Protein AF-A0A7R9V2F9-F1 (afdb_monomer)

Mean predicted aligned error: 12.67 Å

Structure (mmCIF, N/CA/C/O backbone):
data_AF-A0A7R9V2F9-F1
#
_entry.id   AF-A0A7R9V2F9-F1
#
loop_
_atom_site.group_PDB
_atom_site.id
_atom_site.type_symbol
_atom_site.label_atom_id
_atom_site.label_alt_id
_atom_site.label_comp_id
_atom_site.label_asym_id
_atom_site.label_entity_id
_atom_site.label_seq_id
_atom_site.pdbx_PDB_ins_code
_atom_site.Cartn_x
_atom_site.Cartn_y
_atom_site.Cartn_z
_atom_site.occupancy
_atom_site.B_iso_or_equiv
_atom_site.auth_seq_id
_atom_site.auth_comp_id
_atom_site.auth_asym_id
_atom_site.auth_atom_id
_atom_site.pdbx_PDB_model_num
ATOM 1 N N . ALA A 1 1 ? -67.275 0.118 12.842 1.00 52.31 1 ALA A N 1
ATOM 2 C CA . ALA A 1 1 ? -66.237 0.786 13.651 1.00 52.31 1 ALA A CA 1
ATOM 3 C C . ALA A 1 1 ? -65.393 1.663 12.732 1.00 52.31 1 ALA A C 1
ATOM 5 O O . ALA A 1 1 ? -64.731 1.138 11.845 1.00 52.31 1 ALA A O 1
ATOM 6 N N . MET A 1 2 ? -65.505 2.986 12.866 1.00 44.66 2 MET A N 1
ATOM 7 C CA . MET A 1 2 ? -64.715 3.939 12.077 1.00 44.66 2 MET A CA 1
ATOM 8 C C . MET A 1 2 ? -63.244 3.867 12.524 1.00 44.66 2 MET A C 1
ATOM 10 O O . MET A 1 2 ? -63.001 3.883 13.732 1.00 44.66 2 MET A O 1
ATOM 14 N N . PRO A 1 3 ? -62.260 3.782 11.610 1.00 53.53 3 PRO A N 1
ATOM 15 C CA . PRO A 1 3 ? -60.853 3.806 11.994 1.00 53.53 3 PRO A CA 1
ATOM 16 C C . PRO A 1 3 ? -60.528 5.138 12.672 1.00 53.53 3 PRO A C 1
ATOM 18 O O . PRO A 1 3 ? -60.833 6.197 12.119 1.00 53.53 3 PRO A O 1
ATOM 21 N N . SER A 1 4 ? -59.911 5.085 13.854 1.00 64.75 4 SER A N 1
ATOM 22 C CA . SER A 1 4 ? -59.515 6.283 14.593 1.00 64.75 4 SER A CA 1
ATOM 23 C C . SER A 1 4 ? -58.556 7.142 13.762 1.00 64.75 4 SER A C 1
ATOM 25 O O . SER A 1 4 ? -57.701 6.628 13.032 1.00 64.75 4 SER A O 1
ATOM 27 N N . GLU A 1 5 ? -58.681 8.467 13.865 1.00 63.12 5 GLU A N 1
ATOM 28 C CA . GLU A 1 5 ? -57.848 9.421 13.119 1.00 63.12 5 GLU A CA 1
ATOM 29 C C . GLU A 1 5 ? -56.340 9.204 13.323 1.00 63.12 5 GLU A C 1
ATOM 31 O O . GLU A 1 5 ? -55.545 9.455 12.411 1.00 63.12 5 GLU A O 1
ATOM 36 N N . LEU A 1 6 ? -55.938 8.664 14.480 1.00 60.69 6 LEU A N 1
ATOM 37 C CA . LEU A 1 6 ? -54.549 8.293 14.748 1.00 60.69 6 LEU A CA 1
ATOM 38 C C . LEU A 1 6 ? -54.030 7.200 13.798 1.00 60.69 6 LEU A C 1
ATOM 40 O O . LEU A 1 6 ? -52.881 7.270 13.358 1.00 60.69 6 LEU A O 1
ATOM 44 N N . GLY A 1 7 ? -54.867 6.230 13.420 1.00 63.59 7 GLY A N 1
ATOM 45 C CA . GLY A 1 7 ? -54.485 5.164 12.489 1.00 63.59 7 GLY A CA 1
ATOM 46 C C . GLY A 1 7 ? -54.238 5.672 11.065 1.00 63.59 7 GLY A C 1
ATOM 47 O O . GLY A 1 7 ? -53.352 5.173 10.369 1.00 63.59 7 GLY A O 1
ATOM 48 N N . ARG A 1 8 ? -54.967 6.713 10.637 1.00 67.19 8 ARG A N 1
ATOM 49 C CA . ARG A 1 8 ? -54.792 7.333 9.310 1.00 67.19 8 ARG A CA 1
ATOM 50 C C . ARG A 1 8 ? -53.519 8.174 9.218 1.00 67.19 8 ARG A C 1
ATOM 52 O O . ARG A 1 8 ? -52.842 8.120 8.193 1.00 67.19 8 ARG A O 1
ATOM 59 N N . LYS A 1 9 ? -53.160 8.906 10.278 1.00 67.25 9 LYS A N 1
ATOM 60 C CA . LYS A 1 9 ? -51.923 9.710 10.305 1.00 67.25 9 LYS A CA 1
ATOM 61 C C . LYS A 1 9 ? -50.664 8.841 10.305 1.00 67.25 9 LYS A C 1
ATOM 63 O O . LYS A 1 9 ? -49.723 9.154 9.582 1.00 67.25 9 LYS A O 1
ATOM 68 N N . LYS A 1 10 ? -50.664 7.722 11.040 1.00 72.06 10 LYS A N 1
ATOM 69 C CA . LYS A 1 10 ? -49.512 6.807 11.084 1.00 72.06 10 LYS A CA 1
ATOM 70 C C . LYS A 1 10 ? -49.244 6.141 9.728 1.00 72.06 10 LYS A C 1
ATOM 72 O O . LYS A 1 10 ? -48.113 6.161 9.258 1.00 72.06 10 LYS A O 1
ATOM 77 N N . ARG A 1 11 ? -50.296 5.668 9.050 1.00 68.31 11 ARG A N 1
ATOM 78 C CA . ARG A 1 11 ? -50.172 5.075 7.708 1.00 68.31 11 ARG A CA 1
ATOM 79 C C . ARG A 1 11 ? -49.694 6.062 6.643 1.00 68.31 11 ARG A C 1
ATOM 81 O O . ARG A 1 11 ? -48.931 5.667 5.775 1.00 68.31 11 ARG A O 1
ATOM 88 N N . ARG A 1 12 ? -50.106 7.336 6.699 1.00 71.31 12 ARG A N 1
ATOM 89 C CA . ARG A 1 12 ? -49.598 8.354 5.759 1.00 71.31 12 ARG A CA 1
ATOM 90 C C . ARG A 1 12 ? -48.097 8.590 5.916 1.00 71.31 12 ARG A C 1
ATOM 92 O O . ARG A 1 12 ? -47.398 8.660 4.914 1.00 71.31 12 ARG A O 1
ATOM 99 N N . LYS A 1 13 ? -47.607 8.637 7.157 1.00 72.38 13 LYS A N 1
ATOM 100 C CA . LYS A 1 13 ? -46.185 8.857 7.434 1.00 72.38 13 LYS A CA 1
ATOM 101 C C . LYS A 1 13 ? -45.307 7.679 6.984 1.00 72.38 13 LYS A C 1
ATOM 103 O O . LYS A 1 13 ? -44.246 7.898 6.415 1.00 72.38 13 LYS A O 1
ATOM 108 N N . GLU A 1 14 ? -45.775 6.445 7.176 1.00 70.00 14 GLU A N 1
ATOM 109 C CA . GLU A 1 14 ? -45.055 5.239 6.727 1.00 70.00 14 GLU A CA 1
ATOM 110 C C . GLU A 1 14 ? -44.974 5.139 5.191 1.00 70.00 14 GLU A C 1
ATOM 112 O O . GLU A 1 14 ? -43.952 4.710 4.655 1.00 70.00 14 GLU A O 1
ATOM 117 N N . VAL A 1 15 ? -46.010 5.584 4.470 1.00 71.81 15 VAL A N 1
ATOM 118 C CA . VAL A 1 15 ? -45.991 5.621 2.998 1.00 71.81 15 VAL A CA 1
ATOM 119 C C . VAL A 1 15 ? -45.010 6.684 2.488 1.00 71.81 15 VAL A C 1
ATOM 121 O O . VAL A 1 15 ? -44.174 6.361 1.644 1.00 71.81 15 VAL A O 1
ATOM 124 N N . GLU A 1 16 ? -45.023 7.896 3.057 1.00 68.75 16 GLU A N 1
ATOM 125 C CA . GLU A 1 16 ? -44.102 8.982 2.674 1.00 68.75 16 GLU A CA 1
ATOM 126 C C . GLU A 1 16 ? -42.624 8.643 2.945 1.00 68.75 16 GLU A C 1
ATOM 128 O O . GLU A 1 16 ? -41.760 8.932 2.113 1.00 68.75 16 GLU A O 1
ATOM 133 N N . GLU A 1 17 ? -42.309 7.984 4.066 1.00 66.44 17 GLU A N 1
ATOM 134 C CA . GLU A 1 17 ? -40.936 7.541 4.362 1.00 66.44 17 GLU A CA 1
ATOM 135 C C . GLU A 1 17 ? -40.470 6.422 3.411 1.00 66.44 17 GLU A C 1
ATOM 137 O O . GLU A 1 17 ? -39.304 6.403 2.997 1.00 66.44 17 GLU A O 1
ATOM 142 N N . SER A 1 18 ? -41.373 5.526 2.992 1.00 58.94 18 SER A N 1
ATOM 143 C CA . SER A 1 18 ? -41.046 4.459 2.035 1.00 58.94 18 SER A CA 1
ATOM 144 C C . SER A 1 18 ? -40.778 4.993 0.620 1.00 58.94 18 SER A C 1
ATOM 146 O O . SER A 1 18 ? -39.816 4.568 -0.028 1.00 58.94 18 SER A O 1
ATOM 148 N N . GLU A 1 19 ? -41.550 5.986 0.166 1.00 58.50 19 GLU A N 1
ATOM 149 C CA . GLU A 1 19 ? -41.376 6.607 -1.151 1.00 58.50 19 GLU A CA 1
ATOM 150 C C . GLU A 1 19 ? -40.091 7.443 -1.209 1.00 58.50 19 GLU A C 1
ATOM 152 O O . GLU A 1 19 ? -39.325 7.341 -2.171 1.00 58.50 19 GLU A O 1
ATOM 157 N N . GLN A 1 20 ? -39.768 8.191 -0.149 1.00 54.81 20 GLN A N 1
ATOM 158 C CA . GLN A 1 20 ? -38.511 8.946 -0.080 1.00 54.81 20 GLN A CA 1
ATOM 159 C C . GLN A 1 20 ? -37.275 8.035 -0.044 1.00 54.81 20 GLN A C 1
ATOM 161 O O . GLN A 1 20 ? -36.245 8.363 -0.644 1.00 54.81 20 GLN A O 1
ATOM 166 N N . SER A 1 21 ? -37.365 6.874 0.611 1.00 56.69 21 SER A N 1
ATOM 167 C CA . SER A 1 21 ? -36.295 5.868 0.624 1.00 56.69 21 SER A CA 1
ATOM 168 C C . SER A 1 21 ? -36.077 5.244 -0.762 1.00 56.69 21 SER A C 1
ATOM 170 O O . SER A 1 21 ? -34.940 5.157 -1.245 1.00 56.69 21 SER A O 1
ATOM 172 N N . ALA A 1 22 ? -37.161 4.902 -1.465 1.00 49.66 22 ALA A N 1
ATOM 173 C CA . ALA A 1 22 ? -37.099 4.343 -2.814 1.00 49.66 22 ALA A CA 1
ATOM 174 C C . ALA A 1 22 ? -36.474 5.329 -3.819 1.00 49.66 22 ALA A C 1
ATOM 176 O O . ALA A 1 22 ? -35.564 4.948 -4.566 1.00 49.66 22 ALA A O 1
ATOM 177 N N . VAL A 1 23 ? -36.864 6.608 -3.776 1.00 51.59 23 VAL A N 1
ATOM 178 C CA . VAL A 1 23 ? -36.326 7.665 -4.654 1.00 51.59 23 VAL A CA 1
ATOM 179 C C . VAL A 1 23 ? -34.830 7.904 -4.407 1.00 51.59 23 VAL A C 1
ATOM 181 O O . VAL A 1 23 ? -34.053 8.003 -5.362 1.00 51.59 23 VAL A O 1
ATOM 184 N N . ARG A 1 24 ? -34.381 7.911 -3.142 1.00 55.25 24 ARG A N 1
ATOM 185 C CA . ARG A 1 24 ? -32.950 8.036 -2.801 1.00 55.25 24 ARG A CA 1
ATOM 186 C C . ARG A 1 24 ? -32.135 6.844 -3.304 1.00 55.25 24 ARG A C 1
ATOM 188 O O . ARG A 1 24 ? -31.057 7.034 -3.867 1.00 55.25 24 ARG A O 1
ATOM 195 N N . SER A 1 25 ? -32.660 5.626 -3.174 1.00 47.25 25 SER A N 1
ATOM 196 C CA . SER A 1 25 ? -31.971 4.416 -3.644 1.00 47.25 25 SER A CA 1
ATOM 197 C C . SER A 1 25 ? -31.819 4.370 -5.176 1.00 47.25 25 SER A C 1
ATOM 199 O O . SER A 1 25 ? -30.767 3.967 -5.687 1.00 47.25 25 SER A O 1
ATOM 201 N N . GLY A 1 26 ? -32.827 4.853 -5.914 1.00 42.25 26 GLY A N 1
ATOM 202 C CA . GLY A 1 26 ? -32.802 4.962 -7.375 1.00 42.25 26 GLY A CA 1
ATOM 203 C C . GLY A 1 26 ? -31.778 5.986 -7.870 1.00 42.25 26 GLY A C 1
ATOM 204 O O . GLY A 1 26 ? -30.961 5.676 -8.742 1.00 42.25 26 GLY A O 1
ATOM 205 N N . ALA A 1 27 ? -31.742 7.167 -7.245 1.00 44.19 27 ALA A N 1
ATOM 206 C CA . ALA A 1 27 ? -30.805 8.236 -7.593 1.00 44.19 27 ALA A CA 1
ATOM 207 C C . ALA A 1 27 ? -29.332 7.841 -7.361 1.00 44.19 27 ALA A C 1
ATOM 209 O O . ALA A 1 27 ? -28.464 8.158 -8.180 1.00 44.19 27 ALA A O 1
ATOM 210 N N . VAL A 1 28 ? -29.039 7.087 -6.294 1.00 45.28 28 VAL A N 1
ATOM 211 C CA . VAL A 1 28 ? -27.682 6.583 -6.001 1.00 45.28 28 VAL A CA 1
ATOM 212 C C . VAL A 1 28 ? -27.238 5.533 -7.025 1.00 45.28 28 VAL A C 1
ATOM 214 O O . VAL A 1 28 ? -26.102 5.583 -7.507 1.00 45.28 28 VAL A O 1
ATOM 217 N N . LYS A 1 29 ? -28.123 4.609 -7.429 1.00 46.09 29 LYS A N 1
ATOM 218 C CA . LYS A 1 29 ? -27.816 3.613 -8.475 1.00 46.09 29 LYS A CA 1
ATOM 219 C C . LYS A 1 29 ? -27.558 4.261 -9.838 1.00 46.09 29 LYS A C 1
ATOM 221 O O . LYS A 1 29 ? -26.654 3.826 -10.552 1.00 46.09 29 LYS A O 1
ATOM 226 N N . GLN A 1 30 ? -28.313 5.299 -10.191 1.00 39.88 30 GLN A N 1
ATOM 227 C CA . GLN A 1 30 ? -28.176 5.983 -11.478 1.00 39.88 30 GLN A CA 1
ATOM 228 C C . GLN A 1 30 ? -26.897 6.836 -11.545 1.00 39.88 30 GLN A C 1
ATOM 230 O O . GLN A 1 30 ? -26.180 6.780 -12.545 1.00 39.88 30 GLN A O 1
ATOM 235 N N . ARG A 1 31 ? -26.529 7.521 -10.450 1.00 48.75 31 ARG A N 1
ATOM 236 C CA . ARG A 1 31 ? -25.245 8.242 -10.338 1.00 48.75 31 ARG A CA 1
ATOM 237 C C . ARG A 1 31 ? -24.033 7.308 -10.401 1.00 48.75 31 ARG A C 1
ATOM 239 O O . ARG A 1 31 ? -23.069 7.622 -11.093 1.00 48.75 31 ARG A O 1
ATOM 246 N N . ARG A 1 32 ? -24.099 6.129 -9.766 1.00 51.31 32 ARG A N 1
ATOM 247 C CA . ARG A 1 32 ? -23.029 5.110 -9.819 1.00 51.31 32 ARG A CA 1
ATOM 248 C C . ARG A 1 32 ? -22.782 4.570 -11.231 1.00 51.31 32 ARG A C 1
ATOM 250 O O . ARG A 1 32 ? -21.631 4.466 -11.643 1.00 51.31 32 ARG A O 1
ATOM 257 N N . LYS A 1 33 ? -23.843 4.280 -11.995 1.00 46.41 33 LYS A N 1
ATOM 258 C CA . LYS A 1 33 ? -23.711 3.829 -13.394 1.00 46.41 33 LYS A CA 1
ATOM 259 C C . LYS A 1 33 ? -23.121 4.911 -14.304 1.00 46.41 33 LYS A C 1
ATOM 261 O O . LYS A 1 33 ? -22.286 4.597 -15.145 1.00 46.41 33 LYS A O 1
ATOM 266 N N . SER A 1 34 ? -23.514 6.171 -14.105 1.00 44.97 34 SER A N 1
ATOM 267 C CA . SER A 1 34 ? -22.987 7.307 -14.873 1.00 44.97 34 SER A CA 1
ATOM 268 C C . SER A 1 34 ? -21.502 7.558 -14.599 1.00 44.97 34 SER A C 1
ATOM 270 O O . SER A 1 34 ? -20.739 7.736 -15.542 1.00 44.97 34 SER A O 1
ATOM 272 N N . ALA A 1 35 ? -21.076 7.529 -13.332 1.00 46.28 35 ALA A N 1
ATOM 273 C CA . ALA A 1 35 ? -19.677 7.746 -12.959 1.00 46.28 35 ALA A CA 1
ATOM 274 C C . ALA A 1 35 ? -18.756 6.627 -13.480 1.00 46.28 35 ALA A C 1
ATOM 276 O O . ALA A 1 35 ? -17.670 6.905 -13.983 1.00 46.28 35 ALA A O 1
ATOM 277 N N . HIS A 1 36 ? -19.216 5.371 -13.436 1.00 45.75 36 HIS A N 1
ATOM 278 C CA . HIS A 1 36 ? -18.472 4.236 -13.988 1.00 45.75 36 HIS A CA 1
ATOM 279 C C . HIS A 1 36 ? -18.317 4.336 -15.514 1.00 45.75 36 HIS A C 1
ATOM 281 O O . HIS A 1 36 ? -17.219 4.151 -16.032 1.00 45.75 36 HIS A O 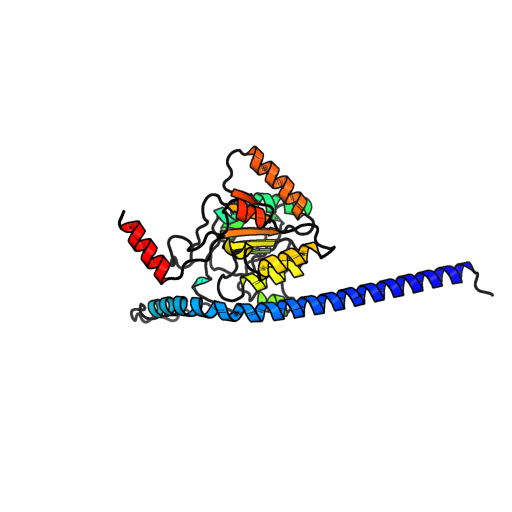1
ATOM 287 N N . ALA A 1 37 ? -19.378 4.705 -16.241 1.00 44.12 37 ALA A N 1
ATOM 288 C CA . ALA A 1 37 ? -19.305 4.903 -17.689 1.00 44.12 37 ALA A CA 1
ATOM 289 C C . ALA A 1 37 ? -18.333 6.036 -18.075 1.00 44.12 37 ALA A C 1
ATOM 291 O O . ALA A 1 37 ? -17.550 5.879 -19.010 1.00 44.12 37 ALA A O 1
ATOM 292 N N . GLN A 1 38 ? -18.323 7.139 -17.319 1.00 41.81 38 GLN A N 1
ATOM 293 C CA . GLN A 1 38 ? -17.432 8.279 -17.565 1.00 41.81 38 GLN A CA 1
ATOM 294 C C . GLN A 1 38 ? -15.958 7.954 -17.267 1.00 41.81 38 GLN A C 1
ATOM 296 O O . GLN A 1 38 ? -15.077 8.350 -18.030 1.00 41.81 38 GLN A O 1
ATOM 301 N N . ALA A 1 39 ? -15.684 7.182 -16.210 1.00 43.47 39 ALA A N 1
ATOM 302 C CA . ALA A 1 39 ? -14.335 6.719 -15.876 1.00 43.47 39 ALA A CA 1
ATOM 303 C C . ALA A 1 39 ? -13.777 5.749 -16.933 1.00 43.47 39 ALA A C 1
ATOM 305 O O . ALA A 1 39 ? -12.635 5.896 -17.369 1.00 43.47 39 ALA A O 1
ATOM 306 N N . VAL A 1 40 ? -14.603 4.815 -17.419 1.00 45.12 40 VAL A N 1
ATOM 307 C CA . VAL A 1 40 ? -14.225 3.871 -18.485 1.00 45.12 40 VAL A CA 1
ATOM 308 C C . VAL A 1 40 ? -13.908 4.605 -19.792 1.00 45.12 40 VAL A C 1
ATOM 310 O O . VAL A 1 40 ? -12.962 4.242 -20.487 1.00 45.12 40 VAL A O 1
ATOM 313 N N . GLN A 1 41 ? -14.644 5.668 -20.121 1.00 40.31 41 GLN A N 1
ATOM 314 C CA . GLN A 1 41 ? -14.437 6.429 -21.357 1.00 40.31 41 GLN A CA 1
ATOM 315 C C . GLN A 1 41 ? -13.155 7.282 -21.324 1.00 40.31 41 GLN A C 1
ATOM 317 O O . GLN A 1 41 ? -12.478 7.405 -22.344 1.00 40.31 41 GLN A O 1
ATOM 322 N N . LEU A 1 42 ? -12.767 7.802 -20.153 1.00 41.00 42 LEU A N 1
ATOM 323 C CA . LEU A 1 42 ? -11.505 8.531 -19.957 1.00 41.00 42 LEU A CA 1
ATOM 324 C C . LEU A 1 42 ? -10.277 7.601 -19.951 1.00 41.00 42 LEU A C 1
ATOM 326 O O . LEU A 1 42 ? -9.228 7.975 -20.476 1.00 41.00 42 LEU A O 1
ATOM 330 N N . ALA A 1 43 ? -10.411 6.371 -19.446 1.00 41.19 43 ALA A N 1
ATOM 331 C CA . ALA A 1 43 ? -9.337 5.370 -19.447 1.00 41.19 43 ALA A CA 1
ATOM 332 C C . ALA A 1 43 ? -8.960 4.873 -20.861 1.00 41.19 43 ALA A C 1
ATOM 334 O O . ALA A 1 43 ? -7.818 4.478 -21.110 1.00 41.19 43 ALA A O 1
ATOM 335 N N . VAL A 1 44 ? -9.888 4.929 -21.825 1.00 40.09 44 VAL A N 1
ATOM 336 C CA . VAL A 1 44 ? -9.635 4.532 -23.225 1.00 40.09 44 VAL A CA 1
ATOM 337 C C . VAL A 1 44 ? -8.682 5.501 -23.942 1.00 40.09 44 VAL A C 1
ATOM 339 O O . VAL A 1 44 ? -7.916 5.064 -24.799 1.00 40.09 44 VAL A O 1
ATOM 342 N N . VAL A 1 45 ? -8.655 6.782 -23.557 1.00 39.66 45 VAL A N 1
ATOM 343 C CA . VAL A 1 45 ? -7.835 7.823 -24.209 1.00 39.66 45 VAL A CA 1
ATOM 344 C C . VAL A 1 45 ? -6.350 7.732 -23.816 1.00 39.66 45 VAL A C 1
ATOM 346 O O . VAL A 1 45 ? -5.475 8.036 -24.623 1.00 39.66 45 VAL A O 1
ATOM 349 N N . ASP A 1 46 ? -6.023 7.231 -22.620 1.00 40.00 46 ASP A N 1
ATOM 350 C CA . ASP A 1 46 ? -4.627 7.123 -22.144 1.00 40.00 46 ASP A CA 1
ATOM 351 C C . ASP A 1 46 ? -3.892 5.878 -22.707 1.00 40.00 46 ASP A C 1
ATOM 353 O O . ASP A 1 46 ? -2.665 5.739 -22.629 1.00 40.00 46 ASP A O 1
ATOM 357 N N . ARG A 1 47 ? -4.631 4.960 -23.353 1.00 42.00 47 ARG A N 1
ATOM 358 C CA . ARG A 1 47 ? -4.106 3.697 -23.909 1.00 42.00 47 ARG A CA 1
ATOM 359 C C . ARG A 1 47 ? -3.126 3.902 -25.074 1.00 42.00 47 ARG A C 1
ATOM 361 O O . ARG A 1 47 ? -2.301 3.021 -25.331 1.00 42.00 47 ARG A O 1
ATOM 368 N N . GLU A 1 48 ? -3.146 5.062 -25.731 1.00 38.22 48 GLU A N 1
ATOM 369 C CA . GLU A 1 48 ? -2.242 5.392 -26.844 1.00 38.22 48 GLU A CA 1
ATOM 370 C C . GLU A 1 48 ? -0.800 5.706 -26.391 1.00 38.22 48 GLU A C 1
ATOM 372 O O . GLU A 1 48 ? 0.150 5.471 -27.142 1.00 38.22 48 GLU A O 1
ATOM 377 N N . GLN A 1 49 ? -0.576 6.121 -25.135 1.00 38.84 49 GLN A N 1
ATOM 378 C CA . GLN A 1 49 ? 0.775 6.413 -24.620 1.00 38.84 49 GLN A CA 1
ATOM 379 C C . GLN A 1 49 ? 1.555 5.165 -24.152 1.00 38.84 49 GLN A C 1
ATOM 381 O O . GLN A 1 49 ? 2.785 5.196 -24.025 1.00 38.84 49 GLN A O 1
ATOM 386 N N . VAL A 1 50 ? 0.876 4.029 -23.962 1.00 42.12 50 VAL A N 1
ATOM 387 C CA . VAL A 1 50 ? 1.459 2.758 -23.476 1.00 42.12 50 VAL A CA 1
ATOM 388 C C . VAL A 1 50 ? 2.297 2.037 -24.553 1.00 42.12 50 VAL A C 1
ATOM 390 O O . VAL A 1 50 ? 3.151 1.201 -24.239 1.00 42.12 50 VAL A O 1
ATOM 393 N N . GLY A 1 51 ? 2.145 2.400 -25.833 1.00 33.72 51 GLY A N 1
ATOM 394 C CA . GLY A 1 51 ? 2.838 1.763 -26.965 1.00 33.72 51 GLY A CA 1
ATOM 395 C C . GLY A 1 51 ? 4.374 1.848 -26.935 1.00 33.72 51 GLY A C 1
ATOM 396 O O . GLY A 1 51 ? 5.054 1.007 -27.525 1.00 33.72 51 GLY A O 1
ATOM 397 N N . SER A 1 52 ? 4.943 2.815 -26.208 1.00 36.44 52 SER A N 1
ATOM 398 C CA . SER A 1 52 ? 6.399 3.015 -26.106 1.00 36.44 52 SER A CA 1
ATOM 399 C C . SER A 1 52 ? 7.077 2.075 -25.091 1.00 36.44 52 SER A C 1
ATOM 401 O O . SER A 1 52 ? 8.247 1.725 -25.252 1.00 36.44 52 SER A O 1
ATOM 403 N N . VAL A 1 53 ? 6.341 1.590 -24.081 1.00 39.91 53 VAL A N 1
ATOM 404 C CA . VAL A 1 53 ? 6.863 0.662 -23.055 1.00 39.91 53 VAL A CA 1
ATOM 405 C C . VAL A 1 53 ? 6.986 -0.766 -23.601 1.00 39.91 53 VAL A C 1
ATOM 407 O O . VAL A 1 53 ? 7.990 -1.428 -23.337 1.00 39.91 53 VAL A O 1
ATOM 410 N N . LYS A 1 54 ? 6.043 -1.199 -24.456 1.00 39.06 54 LYS A N 1
ATOM 411 C CA . LYS A 1 54 ? 6.048 -2.532 -25.097 1.00 39.06 54 LYS A CA 1
ATOM 412 C C . LYS A 1 54 ? 7.341 -2.834 -25.869 1.00 39.06 54 LYS A C 1
ATOM 414 O O . LYS A 1 54 ? 7.878 -3.931 -25.777 1.00 39.06 54 LYS A O 1
ATOM 419 N N . ARG A 1 55 ? 7.913 -1.843 -26.568 1.00 37.25 55 ARG A N 1
ATOM 420 C CA . ARG A 1 55 ? 9.150 -2.045 -27.351 1.00 37.25 55 ARG A CA 1
ATOM 421 C C . ARG A 1 55 ? 10.390 -2.295 -26.482 1.00 37.25 55 ARG A C 1
ATOM 423 O O . ARG A 1 55 ? 11.347 -2.897 -26.959 1.00 37.25 55 ARG A O 1
ATOM 430 N N . SER A 1 56 ? 10.389 -1.842 -25.225 1.00 41.38 56 SER A N 1
ATOM 431 C CA . SER A 1 56 ? 11.511 -2.042 -24.297 1.00 41.38 56 SER A CA 1
ATOM 432 C C . SER A 1 56 ? 11.435 -3.384 -23.567 1.00 41.38 56 SER A C 1
ATOM 434 O O . SER A 1 56 ? 12.479 -3.968 -23.283 1.00 41.38 56 SER A O 1
ATOM 436 N N . THR A 1 57 ? 10.232 -3.886 -23.277 1.00 42.25 57 THR A N 1
ATOM 437 C CA . THR A 1 57 ? 10.032 -5.206 -22.658 1.00 42.25 57 THR A CA 1
ATOM 438 C C . THR A 1 57 ? 10.252 -6.337 -23.665 1.00 42.25 57 THR A C 1
ATOM 440 O O . THR A 1 57 ? 10.851 -7.353 -23.317 1.00 42.25 57 THR A O 1
ATOM 443 N N . ASP A 1 58 ? 9.910 -6.128 -24.941 1.00 41.44 58 ASP A N 1
ATOM 444 C CA . ASP A 1 58 ? 10.184 -7.088 -26.020 1.00 41.44 58 ASP A CA 1
ATOM 445 C C . ASP A 1 58 ? 11.685 -7.343 -26.238 1.00 41.44 58 ASP A C 1
ATOM 447 O O . ASP A 1 58 ? 12.085 -8.470 -26.533 1.00 41.44 58 ASP A O 1
ATOM 451 N N . ALA A 1 59 ? 12.537 -6.328 -26.062 1.00 42.88 59 ALA A N 1
ATOM 452 C CA . ALA A 1 59 ? 13.989 -6.476 -26.185 1.00 4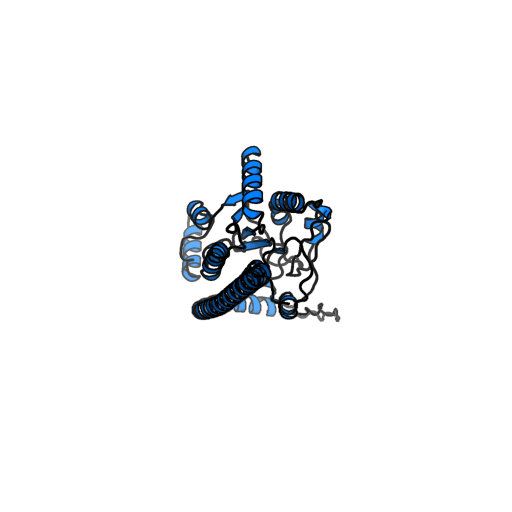2.88 59 ALA A CA 1
ATOM 453 C C . ALA A 1 59 ? 14.591 -7.314 -25.039 1.00 42.88 59 ALA A C 1
ATOM 455 O O . ALA A 1 59 ? 15.456 -8.155 -25.280 1.00 42.88 59 ALA A O 1
ATOM 456 N N . ILE A 1 60 ? 14.085 -7.144 -23.813 1.00 46.62 60 ILE A N 1
ATOM 457 C CA . ILE A 1 60 ? 14.490 -7.928 -22.634 1.00 46.62 60 ILE A CA 1
ATOM 458 C C . ILE A 1 60 ? 13.996 -9.378 -22.768 1.00 46.62 60 ILE A C 1
ATOM 460 O O . ILE A 1 60 ? 14.765 -10.321 -22.579 1.00 46.62 60 ILE A O 1
ATOM 464 N N . ARG A 1 61 ? 12.749 -9.573 -23.217 1.00 50.59 61 ARG A N 1
ATOM 465 C CA . ARG A 1 61 ? 12.159 -10.897 -23.474 1.00 50.59 61 ARG A CA 1
ATOM 466 C C . ARG A 1 61 ? 12.913 -11.674 -24.561 1.00 50.59 61 ARG A C 1
ATOM 468 O O . ARG A 1 61 ? 13.113 -12.881 -24.429 1.00 50.59 61 ARG A O 1
ATOM 475 N N . ARG A 1 62 ? 13.374 -10.994 -25.619 1.00 46.38 62 ARG A N 1
ATOM 476 C CA . ARG A 1 62 ? 14.209 -11.594 -26.679 1.00 46.38 62 ARG A CA 1
ATOM 477 C C . ARG A 1 62 ? 15.610 -11.953 -26.185 1.00 46.38 62 ARG A C 1
ATOM 479 O O . ARG A 1 62 ? 16.103 -13.016 -26.550 1.00 46.38 62 ARG A O 1
ATOM 486 N N . HIS A 1 63 ? 16.213 -11.136 -25.319 1.00 47.97 63 HIS A N 1
ATOM 487 C CA . HIS A 1 63 ? 17.515 -11.457 -24.727 1.00 47.97 63 HIS A CA 1
ATOM 488 C C . HIS A 1 63 ? 17.458 -12.677 -23.794 1.00 47.97 63 HIS A C 1
ATOM 490 O O . HIS A 1 63 ? 18.338 -13.531 -23.878 1.00 47.97 63 HIS A O 1
ATOM 496 N N . HIS A 1 64 ? 16.397 -12.830 -22.992 1.00 51.53 64 HIS A N 1
ATOM 497 C CA . HIS A 1 64 ? 16.206 -14.018 -22.147 1.00 51.53 64 HIS A CA 1
ATOM 498 C C . HIS A 1 64 ? 15.930 -15.297 -22.951 1.00 51.53 64 HIS A C 1
ATOM 500 O O . HIS A 1 64 ? 16.400 -16.371 -22.578 1.00 51.53 64 HIS A O 1
ATOM 506 N N . LYS A 1 65 ? 15.227 -15.203 -24.088 1.00 48.47 65 LYS A N 1
ATOM 507 C CA . LYS A 1 65 ? 15.005 -16.362 -24.972 1.00 48.47 65 LYS A CA 1
ATOM 508 C C . LYS A 1 65 ? 16.294 -16.822 -25.671 1.00 48.47 65 LYS A C 1
ATOM 510 O O . LYS A 1 65 ? 16.425 -18.004 -25.966 1.00 48.47 65 LYS A O 1
ATOM 515 N N . ALA A 1 66 ? 17.244 -15.912 -25.901 1.00 43.44 66 ALA A N 1
ATOM 516 C CA . ALA A 1 66 ? 18.516 -16.190 -26.572 1.00 43.44 66 ALA A CA 1
ATOM 517 C C . ALA A 1 66 ? 19.624 -16.742 -25.647 1.00 43.44 66 ALA A C 1
ATOM 519 O O . ALA A 1 66 ? 20.620 -17.253 -26.145 1.00 43.44 66 ALA A O 1
ATOM 520 N N . GLN A 1 67 ? 19.465 -16.672 -24.319 1.00 42.75 67 GLN A N 1
ATOM 521 C CA . GLN A 1 67 ? 20.471 -17.123 -23.340 1.00 42.75 67 GLN A CA 1
ATOM 522 C C . GLN A 1 67 ? 20.175 -18.494 -22.704 1.00 42.75 67 GLN A C 1
ATOM 524 O O . GLN A 1 67 ? 20.741 -18.822 -21.665 1.00 42.75 67 GLN A O 1
ATOM 529 N N . ARG A 1 68 ? 19.316 -19.329 -23.303 1.00 42.53 68 ARG A N 1
ATOM 530 C CA . ARG A 1 68 ? 19.177 -20.736 -22.889 1.00 42.53 68 ARG A CA 1
ATOM 531 C C . ARG A 1 68 ? 20.206 -21.602 -23.636 1.00 42.53 68 ARG A C 1
ATOM 533 O O . ARG A 1 68 ? 19.931 -21.964 -24.779 1.00 42.53 68 ARG A O 1
ATOM 540 N N . PRO A 1 69 ? 21.359 -21.980 -23.043 1.00 40.38 69 PRO A N 1
ATOM 541 C CA . PRO A 1 69 ? 22.148 -23.075 -23.588 1.00 40.38 69 PRO A CA 1
ATOM 542 C C . PRO A 1 69 ? 21.313 -24.354 -23.473 1.00 40.38 69 PRO A C 1
ATOM 544 O O . PRO A 1 69 ? 20.709 -24.620 -22.430 1.00 40.38 69 PRO A O 1
ATOM 547 N N . GLY A 1 70 ? 21.240 -25.113 -24.565 1.00 45.84 70 GLY A N 1
ATOM 548 C CA . GLY A 1 70 ? 20.502 -26.368 -24.653 1.00 45.84 70 GLY A CA 1
ATOM 549 C C . GLY A 1 70 ? 21.004 -27.380 -23.630 1.00 45.84 70 GLY A C 1
ATOM 550 O O . GLY A 1 70 ? 21.936 -28.131 -23.889 1.00 45.84 70 GLY A O 1
ATOM 551 N N . LYS A 1 71 ? 20.374 -27.405 -22.458 1.00 42.53 71 LYS A N 1
ATOM 552 C CA . LYS A 1 71 ? 20.476 -28.500 -21.501 1.00 42.53 71 LYS A CA 1
ATOM 553 C C . LYS A 1 71 ? 19.096 -29.131 -21.441 1.00 42.53 71 LYS A C 1
ATOM 555 O O . LYS A 1 71 ? 18.153 -28.496 -20.971 1.00 42.53 71 LYS A O 1
ATOM 560 N N . ALA A 1 72 ? 18.980 -30.342 -21.983 1.00 47.81 72 ALA A N 1
ATOM 561 C CA . ALA A 1 72 ? 17.791 -31.171 -21.862 1.00 47.81 72 ALA A CA 1
ATOM 562 C C . ALA A 1 72 ? 17.449 -31.295 -20.371 1.00 47.81 72 ALA A C 1
ATOM 564 O O . ALA A 1 72 ? 18.162 -31.950 -19.613 1.00 47.81 72 ALA A O 1
ATOM 565 N N . ARG A 1 73 ? 16.417 -30.571 -19.928 1.00 48.22 73 ARG A N 1
ATOM 566 C CA . ARG A 1 73 ? 15.890 -30.688 -18.572 1.00 48.22 73 ARG A CA 1
ATOM 567 C C . ARG A 1 73 ? 14.846 -31.791 -18.583 1.00 48.22 73 ARG A C 1
ATOM 569 O O . ARG A 1 73 ? 13.862 -31.711 -19.313 1.00 48.22 73 ARG A O 1
ATOM 576 N N . SER A 1 74 ? 15.112 -32.809 -17.772 1.00 44.53 74 SER A N 1
ATOM 577 C CA . SER A 1 74 ? 14.125 -33.749 -17.260 1.00 44.53 74 SER A CA 1
ATOM 578 C C . SER A 1 74 ? 12.882 -32.998 -16.774 1.00 44.53 74 SER A C 1
ATOM 580 O O . SER A 1 74 ? 12.986 -31.909 -16.206 1.00 44.53 74 SER A O 1
ATOM 582 N N . GLY A 1 75 ? 11.709 -33.566 -17.057 1.00 42.66 75 GLY A N 1
ATOM 583 C CA . GLY A 1 75 ? 10.397 -32.957 -16.853 1.00 42.66 75 GLY A CA 1
ATOM 584 C C . GLY A 1 75 ? 10.037 -32.707 -15.391 1.00 42.66 75 GLY A C 1
ATOM 585 O O . GLY A 1 75 ? 9.248 -33.444 -14.814 1.00 42.66 75 GLY A O 1
ATOM 586 N N . SER A 1 76 ? 10.564 -31.637 -14.802 1.00 48.19 76 SER A N 1
ATOM 587 C CA . SER A 1 76 ? 9.882 -30.964 -13.702 1.00 48.19 76 SER A CA 1
ATOM 588 C C . SER A 1 76 ? 8.827 -30.053 -14.323 1.00 48.19 76 SER A C 1
ATOM 590 O O . SER A 1 76 ? 9.185 -29.036 -14.922 1.00 48.19 76 SER A O 1
ATOM 592 N N . GLU A 1 77 ? 7.555 -30.441 -14.240 1.00 46.78 77 GLU A N 1
ATOM 593 C CA . GLU A 1 77 ? 6.423 -29.601 -14.635 1.00 46.78 77 GLU A CA 1
ATOM 594 C C . GLU A 1 77 ? 6.590 -28.212 -14.001 1.00 46.78 77 GLU A C 1
ATOM 596 O O . GLU A 1 77 ? 6.614 -28.071 -12.775 1.00 46.78 77 GLU A O 1
ATOM 601 N N . GLU A 1 78 ? 6.781 -27.176 -14.825 1.00 54.62 78 GLU A N 1
ATOM 602 C CA . GLU A 1 78 ? 6.714 -25.803 -14.329 1.00 54.62 78 GLU A CA 1
ATOM 603 C C . GLU A 1 78 ? 5.333 -25.635 -13.676 1.00 54.62 78 GLU A C 1
ATOM 605 O O . GLU A 1 78 ? 4.332 -25.973 -14.314 1.00 54.62 78 GLU A O 1
ATOM 610 N N . PRO A 1 79 ? 5.235 -25.165 -12.416 1.00 56.81 79 PRO A N 1
ATOM 611 C CA . PRO A 1 79 ? 3.958 -25.127 -11.721 1.00 56.81 79 PRO A CA 1
ATOM 612 C C . PRO A 1 79 ? 2.968 -24.272 -12.506 1.00 56.81 79 PRO A C 1
ATOM 614 O O . PRO A 1 79 ? 3.085 -23.044 -12.500 1.00 56.81 79 PRO A O 1
ATOM 617 N N . CYS A 1 80 ? 1.983 -24.909 -13.143 1.00 78.12 80 CYS A N 1
ATOM 618 C CA . CYS A 1 80 ? 0.967 -24.234 -13.941 1.00 78.12 80 CYS A CA 1
ATOM 619 C C . CYS A 1 80 ? 0.356 -23.094 -13.112 1.00 78.12 80 CYS A C 1
ATOM 621 O O . CYS A 1 80 ? -0.124 -23.298 -11.989 1.00 78.12 80 CYS A O 1
ATOM 623 N N . TRP A 1 81 ? 0.506 -21.857 -13.584 1.00 82.75 81 TRP A N 1
ATOM 624 C CA . TRP A 1 81 ? -0.146 -20.702 -12.979 1.00 82.75 81 TRP A CA 1
ATOM 625 C C . TRP A 1 81 ? -1.614 -20.718 -13.410 1.00 82.75 81 TRP A C 1
ATOM 627 O O . TRP A 1 81 ? -1.867 -20.886 -14.602 1.00 82.75 81 TRP A O 1
ATOM 637 N N . PRO A 1 82 ? -2.585 -20.528 -12.497 1.00 88.44 82 PRO A N 1
ATOM 638 C CA . PRO A 1 82 ? -3.996 -20.520 -12.882 1.00 88.44 82 PRO A CA 1
ATOM 639 C C . PRO A 1 82 ? -4.401 -19.259 -13.668 1.00 88.44 82 PRO A C 1
ATOM 641 O O . PRO A 1 82 ? -5.566 -19.093 -14.007 1.00 88.44 82 PRO A O 1
ATOM 644 N N . TYR A 1 83 ? -3.445 -18.372 -13.952 1.00 88.44 83 TYR A N 1
ATOM 645 C CA . TYR A 1 83 ? -3.611 -17.089 -14.621 1.00 88.44 83 TYR A CA 1
ATOM 646 C C . TYR A 1 83 ? -2.344 -16.726 -15.414 1.00 88.44 83 TYR A C 1
ATOM 648 O O . TYR A 1 83 ? -1.264 -17.256 -15.128 1.00 88.44 83 TYR A O 1
ATOM 656 N N . PRO A 1 84 ? -2.439 -15.813 -16.399 1.00 86.81 84 PRO A N 1
ATOM 657 C CA . PRO A 1 84 ? -1.274 -15.296 -17.108 1.00 86.81 84 PRO A CA 1
ATOM 658 C C . PRO A 1 84 ? -0.303 -14.587 -16.157 1.00 86.81 84 PRO A C 1
ATOM 660 O O . PRO A 1 84 ? -0.722 -13.771 -15.338 1.00 86.81 84 PRO A O 1
ATOM 663 N N . THR A 1 85 ? 0.993 -14.860 -16.300 1.00 87.06 85 THR A N 1
ATOM 664 C CA . THR A 1 85 ? 2.053 -14.220 -15.511 1.00 87.06 85 THR A CA 1
ATOM 665 C C . THR A 1 85 ? 3.058 -13.499 -16.406 1.00 87.06 85 THR A C 1
ATOM 667 O O . THR A 1 85 ? 3.388 -13.962 -17.501 1.00 87.06 85 THR A O 1
ATOM 670 N N . ASP A 1 86 ? 3.552 -12.352 -15.935 1.00 86.25 86 ASP A N 1
ATOM 671 C CA . ASP A 1 86 ? 4.746 -11.700 -16.471 1.00 86.25 86 ASP A CA 1
ATOM 672 C C . ASP A 1 86 ? 5.896 -11.923 -15.487 1.00 86.25 86 ASP A C 1
ATOM 674 O O . ASP A 1 86 ? 5.762 -11.725 -14.279 1.00 86.25 86 ASP A O 1
ATOM 678 N N . TYR A 1 87 ? 7.042 -12.340 -16.014 1.00 85.69 87 TYR A N 1
ATOM 679 C CA . TYR A 1 87 ? 8.254 -12.553 -15.233 1.00 85.69 87 TYR A CA 1
ATOM 680 C C . TYR A 1 87 ? 8.672 -11.293 -14.456 1.00 85.69 87 TYR A C 1
ATOM 682 O O . TYR A 1 87 ? 9.127 -11.379 -13.321 1.00 85.69 87 TYR A O 1
ATOM 690 N N . LEU A 1 88 ? 8.473 -10.105 -15.037 1.00 85.62 88 LEU A N 1
ATOM 691 C CA . LEU A 1 88 ? 8.837 -8.835 -14.404 1.00 85.62 88 LEU A CA 1
ATOM 692 C C . LEU A 1 88 ? 7.896 -8.412 -13.267 1.00 85.62 88 LEU A C 1
ATOM 694 O O . LEU A 1 88 ? 8.168 -7.401 -12.622 1.00 85.62 88 LEU A O 1
ATOM 698 N N . ASP A 1 89 ? 6.830 -9.168 -13.009 1.00 87.38 89 ASP A N 1
ATOM 699 C CA . ASP A 1 89 ? 5.914 -8.930 -11.892 1.00 87.38 89 ASP A CA 1
ATOM 700 C C . ASP A 1 89 ? 6.180 -9.852 -10.694 1.00 87.38 89 ASP A C 1
ATOM 702 O O . ASP A 1 89 ? 5.569 -9.683 -9.640 1.00 87.38 89 ASP A O 1
ATOM 706 N N . HIS A 1 90 ? 7.094 -10.820 -10.814 1.00 87.94 90 HIS A N 1
ATOM 707 C CA . HIS A 1 90 ? 7.332 -11.820 -9.774 1.00 87.94 90 HIS A CA 1
ATOM 708 C C . HIS A 1 90 ? 8.376 -11.361 -8.746 1.00 87.94 90 HIS A C 1
ATOM 710 O O . HIS A 1 90 ? 9.437 -11.957 -8.588 1.00 87.94 90 HIS A O 1
ATOM 716 N N . PHE A 1 91 ? 8.083 -10.260 -8.056 1.00 90.81 91 PHE A N 1
ATOM 717 C CA . PHE A 1 91 ? 8.987 -9.636 -7.092 1.00 90.81 91 PHE A CA 1
ATOM 718 C C . PHE A 1 91 ? 8.388 -9.616 -5.687 1.00 90.81 91 PHE A C 1
ATOM 720 O O . PHE A 1 91 ? 7.284 -9.118 -5.460 1.00 90.81 91 PHE A O 1
ATOM 727 N N . GLU A 1 92 ? 9.132 -10.154 -4.727 1.00 91.75 92 GLU A N 1
ATOM 728 C CA . GLU A 1 92 ? 8.733 -10.195 -3.328 1.00 91.75 92 GLU A CA 1
ATOM 729 C C . GLU A 1 92 ? 8.910 -8.832 -2.648 1.00 91.75 92 GLU A C 1
ATOM 731 O O . GLU A 1 92 ? 9.887 -8.116 -2.880 1.00 91.75 92 GLU A O 1
ATOM 736 N N . THR A 1 93 ? 7.954 -8.485 -1.783 1.00 94.12 93 THR A N 1
ATOM 737 C CA . THR A 1 93 ? 8.032 -7.288 -0.935 1.00 94.12 93 THR A CA 1
ATOM 738 C C . THR A 1 93 ? 9.060 -7.488 0.169 1.00 94.12 93 THR A C 1
ATOM 740 O O . THR A 1 93 ? 9.022 -8.497 0.877 1.00 94.12 93 THR A O 1
ATOM 743 N N . SER A 1 94 ? 9.958 -6.518 0.339 1.00 93.62 94 SER A N 1
ATOM 744 C CA . SER A 1 94 ? 11.011 -6.609 1.347 1.00 93.62 94 SER A CA 1
ATOM 745 C C . SER A 1 94 ? 10.460 -6.592 2.774 1.00 93.62 94 SER A C 1
ATOM 747 O O . SER A 1 94 ? 9.371 -6.076 3.051 1.00 93.62 94 SER A O 1
ATOM 749 N N . LYS A 1 95 ? 11.253 -7.127 3.703 1.00 95.00 95 LYS A N 1
ATOM 750 C CA . LYS A 1 95 ? 10.945 -7.104 5.134 1.00 95.00 95 LYS A CA 1
ATOM 751 C C . LYS A 1 95 ? 10.769 -5.679 5.656 1.00 95.00 95 LYS A C 1
ATOM 753 O O . LYS A 1 95 ? 9.877 -5.436 6.462 1.00 95.00 95 LYS A O 1
ATOM 758 N N . GLU A 1 96 ? 11.602 -4.748 5.204 1.00 95.69 96 GLU A N 1
ATOM 759 C CA . GLU A 1 96 ? 11.586 -3.340 5.615 1.00 95.69 96 GLU A CA 1
ATOM 760 C C . GLU A 1 96 ? 10.268 -2.680 5.212 1.00 95.69 96 GLU A C 1
ATOM 762 O O . GLU A 1 96 ? 9.638 -2.017 6.032 1.00 95.69 96 GLU A O 1
ATOM 767 N N . ALA A 1 97 ? 9.800 -2.934 3.985 1.00 96.31 97 ALA A N 1
ATOM 768 C CA . ALA A 1 97 ? 8.523 -2.414 3.513 1.00 96.31 97 ALA A CA 1
ATOM 769 C C . ALA A 1 97 ? 7.342 -2.936 4.347 1.00 96.31 97 ALA A C 1
ATOM 771 O O . ALA A 1 97 ? 6.429 -2.169 4.649 1.00 96.31 97 ALA A O 1
ATOM 772 N N . ILE A 1 98 ? 7.363 -4.213 4.748 1.00 96.81 98 ILE A N 1
ATOM 773 C CA . ILE A 1 98 ? 6.343 -4.790 5.640 1.00 96.81 98 ILE A CA 1
ATOM 774 C C . ILE A 1 98 ? 6.442 -4.209 7.058 1.00 96.81 98 ILE A C 1
ATOM 776 O O . ILE A 1 98 ? 5.421 -3.848 7.644 1.00 96.81 98 ILE A O 1
ATOM 780 N N . ALA A 1 99 ? 7.652 -4.073 7.603 1.00 96.31 99 ALA A N 1
ATOM 781 C CA . ALA A 1 99 ? 7.883 -3.518 8.937 1.00 96.31 99 ALA A CA 1
ATOM 782 C C . ALA A 1 99 ? 7.406 -2.066 9.056 1.00 96.31 99 ALA A C 1
ATOM 784 O O . ALA A 1 99 ? 6.799 -1.694 10.061 1.00 96.31 99 ALA A O 1
ATOM 785 N N . ASP A 1 100 ? 7.594 -1.264 8.010 1.00 96.94 100 ASP A N 1
ATOM 786 C CA . ASP A 1 100 ? 7.125 0.119 7.977 1.00 96.94 100 ASP A CA 1
ATOM 787 C C . ASP A 1 100 ? 5.589 0.225 8.095 1.00 96.94 100 ASP A C 1
ATOM 789 O O . ASP A 1 100 ? 5.092 1.222 8.609 1.00 96.94 100 ASP A O 1
ATOM 793 N N . LEU A 1 101 ? 4.809 -0.797 7.714 1.00 97.06 101 LEU A N 1
ATOM 794 C CA . LEU A 1 101 ? 3.349 -0.809 7.907 1.00 97.06 101 LEU A CA 1
ATOM 795 C C . LEU A 1 101 ? 2.897 -1.206 9.319 1.00 97.06 101 LEU A C 1
ATOM 797 O O . LEU A 1 101 ? 1.725 -1.007 9.661 1.00 97.06 101 LEU A O 1
ATOM 801 N N . GLU A 1 102 ? 3.783 -1.758 10.151 1.00 96.19 102 GLU A N 1
ATOM 802 C CA . GLU A 1 102 ? 3.431 -2.301 11.466 1.00 96.19 102 GLU A CA 1
ATOM 803 C C . GLU A 1 102 ? 2.625 -1.323 12.347 1.00 96.19 102 GLU A C 1
ATOM 805 O O . GLU A 1 102 ? 1.614 -1.753 12.919 1.00 96.19 102 GLU A O 1
ATOM 810 N N . PRO A 1 103 ? 2.971 -0.020 12.452 1.00 96.50 103 PRO A N 1
ATOM 811 C CA . PRO A 1 103 ? 2.206 0.910 13.282 1.00 96.50 103 PRO A CA 1
ATOM 812 C C . PRO A 1 103 ? 0.755 1.064 12.810 1.00 96.50 103 PRO A C 1
ATOM 814 O O . PRO A 1 103 ? -0.171 1.103 13.624 1.00 96.50 103 PRO A O 1
ATOM 817 N N . ALA A 1 104 ? 0.548 1.109 11.494 1.00 96.62 104 ALA A N 1
ATOM 818 C CA . ALA A 1 104 ? -0.770 1.216 10.881 1.00 96.62 104 ALA A CA 1
ATOM 819 C C . ALA A 1 104 ? -1.634 -0.010 11.208 1.00 96.62 104 ALA A C 1
ATOM 821 O O . ALA A 1 104 ? -2.786 0.128 11.623 1.00 96.62 104 ALA A O 1
ATOM 822 N N . LEU A 1 105 ? -1.049 -1.203 11.075 1.00 97.69 105 LEU A N 1
ATOM 823 C CA . LEU A 1 105 ? -1.705 -2.485 11.336 1.00 97.69 105 LEU A CA 1
ATOM 824 C C . LEU A 1 105 ? -2.053 -2.656 12.812 1.00 97.69 105 LEU A C 1
ATOM 826 O O . LEU A 1 105 ? -3.168 -3.053 13.144 1.00 97.69 105 LEU A O 1
ATOM 830 N N . TYR A 1 106 ? -1.125 -2.307 13.707 1.00 97.25 106 TYR A N 1
ATOM 831 C CA . TYR A 1 106 ? -1.366 -2.314 15.148 1.00 97.25 106 TYR A CA 1
ATOM 832 C C . TYR A 1 106 ? -2.552 -1.417 15.515 1.00 97.25 106 TYR A C 1
ATOM 834 O O . TYR A 1 106 ? -3.444 -1.816 16.274 1.00 97.25 106 TYR A O 1
ATOM 842 N N . ARG A 1 107 ? -2.589 -0.204 14.952 1.00 97.19 107 ARG A N 1
ATOM 843 C CA . ARG A 1 107 ? -3.652 0.750 15.256 1.00 97.19 107 ARG A CA 1
ATOM 844 C C . ARG A 1 107 ? -4.997 0.325 14.674 1.00 97.19 107 ARG A C 1
ATOM 846 O O . ARG A 1 107 ? -6.005 0.472 15.361 1.00 97.19 107 ARG A O 1
ATOM 853 N N . LEU A 1 108 ? -5.011 -0.226 13.461 1.00 97.19 108 LEU A N 1
ATOM 854 C CA . LEU A 1 108 ? -6.213 -0.802 12.861 1.00 97.19 108 LEU A CA 1
ATOM 855 C C . LEU A 1 108 ? -6.755 -1.958 13.711 1.00 97.19 108 LEU A C 1
ATOM 857 O O . LEU A 1 108 ? -7.926 -1.935 14.078 1.00 97.19 108 LEU A O 1
ATOM 861 N N . ALA A 1 109 ? -5.906 -2.915 14.097 1.00 97.50 109 ALA A N 1
ATOM 862 C CA . ALA A 1 109 ? -6.301 -4.042 14.944 1.00 97.50 109 ALA A CA 1
ATOM 863 C C . ALA A 1 109 ? -6.919 -3.570 16.273 1.00 97.50 109 ALA A C 1
ATOM 865 O O . ALA A 1 109 ? -7.977 -4.052 16.672 1.00 97.50 109 ALA A O 1
ATOM 866 N N . THR A 1 110 ? -6.323 -2.545 16.894 1.00 97.00 110 THR A N 1
ATOM 867 C CA . THR A 1 110 ? -6.853 -1.920 18.117 1.00 97.00 110 THR A CA 1
ATOM 868 C C . THR A 1 110 ? -8.265 -1.362 17.914 1.00 97.00 110 THR A C 1
ATOM 870 O O . THR A 1 110 ? -9.127 -1.566 18.764 1.00 97.00 110 THR A O 1
ATOM 873 N N . HIS A 1 111 ? -8.534 -0.677 16.797 1.00 95.50 111 HIS A N 1
ATOM 874 C CA . HIS A 1 111 ? -9.875 -0.152 16.504 1.00 95.50 111 HIS A CA 1
ATOM 875 C C . HIS A 1 111 ? -10.893 -1.253 16.189 1.00 95.50 111 HIS A C 1
ATOM 877 O O . HIS A 1 111 ? -12.066 -1.103 16.515 1.00 95.50 111 HIS A O 1
ATOM 883 N N . LEU A 1 112 ? -10.446 -2.367 15.607 1.00 96.19 112 LEU A N 1
ATOM 884 C CA . LEU A 1 112 ? -11.281 -3.547 15.374 1.00 96.19 112 LEU A CA 1
ATOM 885 C C . LEU A 1 112 ? -11.509 -4.382 16.645 1.00 96.19 112 LEU A C 1
ATOM 887 O O . LEU A 1 112 ? -12.229 -5.376 16.586 1.00 96.19 112 LEU A O 1
ATOM 891 N N . GLY A 1 113 ? -10.898 -4.015 17.778 1.00 97.44 113 GLY A N 1
ATOM 892 C CA . GLY A 1 113 ? -10.983 -4.782 19.023 1.00 97.44 113 GLY A CA 1
ATOM 8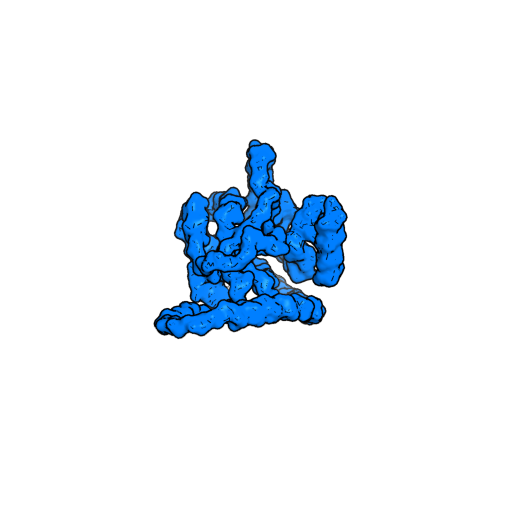93 C C . GLY A 1 113 ? -10.297 -6.147 18.938 1.00 97.44 113 GLY A C 1
ATOM 894 O O . GLY A 1 113 ? -10.671 -7.063 19.665 1.00 97.44 113 GLY A O 1
ATOM 895 N N . LYS A 1 114 ? -9.314 -6.297 18.043 1.00 97.44 114 LYS A N 1
ATOM 896 C CA . LYS A 1 114 ? -8.599 -7.552 17.792 1.00 97.44 114 LYS A CA 1
ATOM 897 C C . LYS A 1 114 ? -7.125 -7.427 18.183 1.00 97.44 114 LYS A C 1
ATOM 899 O O . LYS A 1 114 ? -6.513 -6.380 17.948 1.00 97.44 114 LYS A O 1
ATOM 904 N N . PRO A 1 115 ? -6.493 -8.488 18.709 1.00 97.19 115 PRO A N 1
ATOM 905 C CA . PRO A 1 115 ? -5.039 -8.537 18.756 1.00 97.19 115 PRO A CA 1
ATOM 906 C C . PRO A 1 115 ? -4.471 -8.596 17.327 1.00 97.19 115 PRO A C 1
ATOM 908 O O . PRO A 1 115 ? -5.068 -9.188 16.429 1.00 97.19 115 PRO A O 1
ATOM 911 N N . LYS A 1 116 ? -3.274 -8.033 17.107 1.00 95.75 116 LYS A N 1
ATOM 912 C CA . LYS A 1 116 ? -2.615 -8.017 15.782 1.00 95.75 116 LYS A CA 1
ATOM 913 C C . LYS A 1 116 ? -2.448 -9.421 15.172 1.00 95.75 116 LYS A C 1
ATOM 915 O O . LYS A 1 116 ? -2.536 -9.574 13.961 1.00 95.75 116 LYS A O 1
ATOM 920 N N . SER A 1 117 ? -2.283 -10.454 16.000 1.00 97.38 117 SER A N 1
ATOM 921 C CA . SER A 1 117 ? -2.203 -11.853 15.559 1.00 97.38 117 SER A CA 1
ATOM 922 C C . SER A 1 117 ? -3.500 -12.403 14.959 1.00 97.38 117 SER A C 1
ATOM 924 O O . SER A 1 117 ? -3.458 -13.412 14.259 1.00 97.38 117 SER A O 1
ATOM 926 N N . GLU A 1 118 ? -4.641 -11.775 15.241 1.00 98.12 118 GLU A N 1
ATOM 927 C CA . GLU A 1 118 ? -5.953 -12.130 14.689 1.00 98.12 118 GLU A CA 1
ATOM 928 C C . GLU A 1 118 ? -6.374 -11.241 13.516 1.00 98.12 118 GLU A C 1
ATOM 930 O O . GLU A 1 118 ? -7.381 -11.537 12.875 1.00 98.12 118 GLU A O 1
ATOM 935 N N . LEU A 1 119 ? -5.607 -10.190 13.209 1.00 98.12 119 LEU A N 1
ATOM 936 C CA . LEU A 1 119 ? -5.847 -9.343 12.047 1.00 98.12 119 LEU A CA 1
ATOM 937 C C . LEU A 1 119 ? -5.660 -10.167 10.768 1.00 98.12 119 LEU A C 1
ATOM 939 O O . LEU A 1 119 ? -4.576 -10.705 10.528 1.00 98.12 119 LEU A O 1
ATOM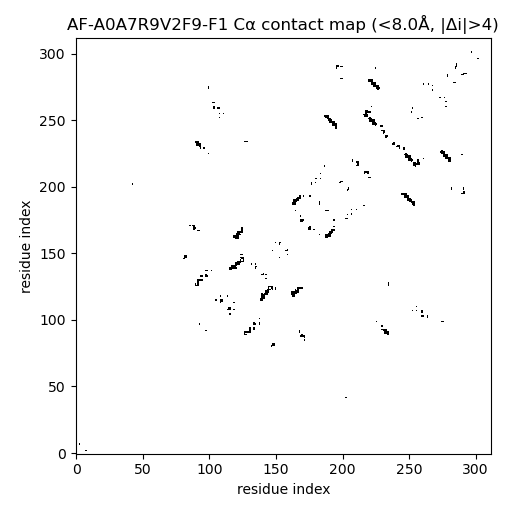 943 N N . VAL A 1 120 ? -6.711 -10.260 9.955 1.00 98.69 120 VAL A N 1
ATOM 944 C CA . VAL A 1 120 ? -6.682 -11.009 8.696 1.00 98.69 120 VAL A CA 1
ATOM 945 C C . VAL A 1 120 ? -6.170 -10.105 7.580 1.00 98.69 120 VAL A C 1
ATOM 947 O O . VAL A 1 120 ? -6.885 -9.215 7.110 1.00 98.69 120 VAL A O 1
ATOM 950 N N . VAL A 1 121 ? -4.930 -10.347 7.159 1.00 98.69 121 VAL A N 1
ATOM 951 C CA . VAL A 1 121 ? -4.281 -9.644 6.048 1.00 98.69 121 VAL A CA 1
ATOM 952 C C . VAL A 1 121 ? -4.465 -10.448 4.767 1.00 98.69 121 VAL A C 1
ATOM 954 O O . VAL A 1 121 ? -4.150 -11.639 4.726 1.00 98.69 121 VAL A O 1
ATOM 957 N N . TYR A 1 122 ? -4.949 -9.794 3.715 1.00 98.69 122 TYR A N 1
ATOM 958 C CA . TYR A 1 122 ? -5.090 -10.384 2.388 1.00 98.69 122 TYR A CA 1
ATOM 959 C C . TYR A 1 122 ? -4.079 -9.794 1.408 1.00 98.69 122 TYR A C 1
ATOM 961 O O . TYR A 1 122 ? -4.097 -8.593 1.145 1.00 98.69 122 TYR A O 1
ATOM 969 N N . ASP A 1 123 ? -3.230 -10.653 0.848 1.00 98.12 123 ASP A N 1
ATOM 970 C CA . ASP A 1 123 ? -2.330 -10.323 -0.253 1.00 98.12 123 ASP A CA 1
ATOM 971 C C . ASP A 1 123 ? -2.758 -11.105 -1.511 1.00 98.12 123 ASP A C 1
ATOM 973 O O . ASP A 1 123 ? -2.413 -12.287 -1.648 1.00 98.12 123 ASP A O 1
ATOM 977 N N . PRO A 1 124 ? -3.544 -10.485 -2.415 1.00 97.38 124 PRO A N 1
ATOM 978 C CA . PRO A 1 124 ? -4.143 -11.160 -3.567 1.00 97.38 124 PRO A CA 1
ATOM 979 C C . PRO A 1 124 ? -3.149 -11.601 -4.644 1.00 97.38 124 PRO A C 1
ATOM 981 O O . PRO A 1 124 ? -3.497 -12.440 -5.474 1.00 97.38 124 PRO A O 1
ATOM 984 N N . TYR A 1 125 ? -1.944 -11.028 -4.687 1.00 95.81 125 TYR A N 1
ATOM 985 C CA . TYR A 1 125 ? -0.990 -11.300 -5.759 1.00 95.81 125 TYR A CA 1
ATOM 986 C C . TYR A 1 125 ? 0.091 -12.251 -5.277 1.00 95.81 125 TYR A C 1
ATOM 988 O O . TYR A 1 125 ? 1.077 -11.856 -4.663 1.00 95.81 125 TYR A O 1
ATOM 996 N N . TYR A 1 126 ? -0.099 -13.532 -5.580 1.00 94.00 126 TYR A N 1
ATOM 997 C CA . TYR A 1 126 ? 0.818 -14.568 -5.132 1.00 94.00 126 TYR A CA 1
ATOM 998 C C . TYR A 1 126 ? 2.222 -14.402 -5.723 1.00 94.00 126 TYR A C 1
ATOM 1000 O O . TYR A 1 126 ? 2.413 -14.437 -6.944 1.00 94.00 126 TYR A O 1
ATOM 1008 N N . CYS A 1 127 ? 3.214 -14.337 -4.838 1.00 88.88 127 CYS A N 1
ATOM 1009 C CA . CYS A 1 127 ? 4.625 -14.434 -5.169 1.00 88.88 127 CYS A CA 1
ATOM 1010 C C . CYS A 1 127 ? 5.213 -15.655 -4.455 1.00 88.88 127 CYS A C 1
ATOM 1012 O O . CYS A 1 127 ? 4.912 -15.921 -3.291 1.00 88.88 127 CYS A O 1
ATOM 1014 N N . LYS A 1 128 ? 6.047 -16.435 -5.145 1.00 83.75 128 LYS A N 1
ATOM 1015 C CA . LYS A 1 128 ? 6.678 -17.607 -4.540 1.00 83.75 128 LYS A CA 1
ATOM 1016 C 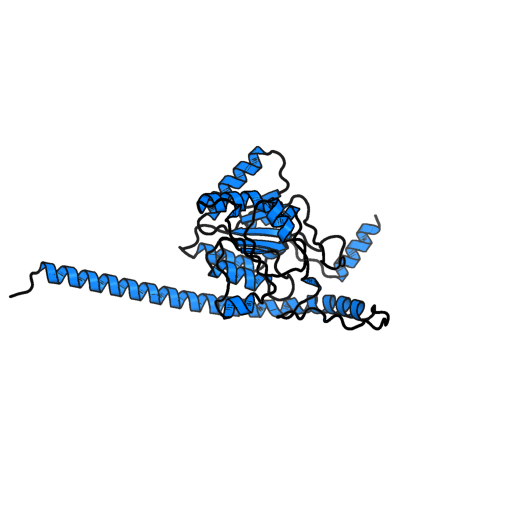C . LYS A 1 128 ? 7.830 -17.119 -3.663 1.00 83.75 128 LYS A C 1
ATOM 1018 O O . LYS A 1 128 ? 8.934 -17.014 -4.153 1.00 83.75 128 LYS A O 1
ATOM 1023 N N . GLY A 1 129 ? 7.607 -16.802 -2.395 1.00 88.19 129 GLY A N 1
ATOM 1024 C CA . GLY A 1 129 ? 8.646 -16.152 -1.590 1.00 88.19 129 GLY A CA 1
ATOM 1025 C C . GLY A 1 129 ? 8.584 -16.443 -0.100 1.00 88.19 129 GLY A C 1
ATOM 1026 O O . GLY A 1 129 ? 7.870 -17.335 0.365 1.00 88.19 129 GLY A O 1
ATOM 1027 N N . THR A 1 130 ? 9.331 -15.649 0.652 1.00 92.38 130 THR A N 1
ATOM 1028 C CA . THR A 1 130 ? 9.393 -15.655 2.120 1.00 92.38 130 THR A CA 1
ATOM 1029 C C . THR A 1 130 ? 8.370 -14.729 2.780 1.00 92.38 130 THR A C 1
ATOM 1031 O O . THR A 1 130 ? 8.411 -14.535 3.991 1.00 92.38 130 THR A O 1
ATOM 1034 N N . ILE A 1 131 ? 7.400 -14.198 2.026 1.00 94.12 131 ILE A N 1
ATOM 1035 C CA . ILE A 1 131 ? 6.548 -13.093 2.481 1.00 94.12 131 ILE A CA 1
ATOM 1036 C C . ILE A 1 131 ? 5.783 -13.440 3.761 1.00 94.12 131 ILE A C 1
ATOM 1038 O O . ILE A 1 131 ? 5.643 -12.609 4.653 1.00 94.12 131 ILE A O 1
ATOM 1042 N N . ARG A 1 132 ? 5.377 -14.709 3.910 1.00 95.56 132 ARG A N 1
ATOM 1043 C CA . ARG A 1 132 ? 4.771 -15.242 5.141 1.00 95.56 132 ARG A CA 1
ATOM 1044 C C . ARG A 1 132 ? 5.666 -15.038 6.367 1.00 95.56 132 ARG A C 1
ATOM 1046 O O . ARG A 1 132 ? 5.176 -14.590 7.395 1.00 95.56 132 ARG A O 1
ATOM 1053 N N . GLN A 1 133 ? 6.967 -15.283 6.237 1.00 96.12 133 GLN A N 1
ATOM 1054 C CA . GLN A 1 133 ? 7.941 -15.091 7.312 1.00 96.12 133 GLN A CA 1
ATOM 1055 C C . GLN A 1 133 ? 8.073 -13.608 7.683 1.00 96.12 133 GLN A C 1
ATOM 1057 O O . GLN A 1 133 ? 8.157 -13.283 8.864 1.00 96.12 133 GLN A O 1
ATOM 1062 N N . HIS A 1 134 ? 8.048 -12.695 6.703 1.00 95.88 134 HIS A N 1
ATOM 1063 C CA . HIS A 1 134 ? 8.071 -11.251 6.975 1.00 95.88 134 HIS A CA 1
ATOM 1064 C C . HIS A 1 134 ? 6.845 -10.809 7.788 1.00 95.88 134 HIS A C 1
ATOM 1066 O O . HIS A 1 134 ? 6.984 -10.070 8.762 1.00 95.88 134 HIS A O 1
ATOM 1072 N N . TRP A 1 135 ? 5.656 -11.310 7.438 1.00 97.25 135 TRP A N 1
ATOM 1073 C CA . TRP A 1 135 ? 4.419 -11.044 8.178 1.00 97.25 135 TRP A CA 1
ATOM 1074 C C . TRP A 1 135 ? 4.438 -11.620 9.600 1.00 97.25 135 TRP A C 1
ATOM 1076 O O . TRP A 1 135 ? 4.077 -10.928 10.557 1.00 97.25 135 TRP A O 1
ATOM 1086 N N . GLU A 1 136 ? 4.915 -12.853 9.762 1.00 96.19 136 GLU A N 1
ATOM 1087 C CA . GLU A 1 136 ? 5.045 -13.498 11.072 1.00 96.19 136 GLU A CA 1
ATOM 1088 C C . GLU A 1 136 ? 6.011 -12.745 11.994 1.00 96.19 136 GLU A C 1
ATOM 1090 O O . GLU A 1 136 ? 5.716 -12.567 13.178 1.00 96.19 136 GLU A O 1
ATOM 1095 N N . GLN A 1 137 ? 7.126 -12.235 11.457 1.00 96.25 137 GLN A N 1
ATOM 1096 C CA . GLN A 1 137 ? 8.114 -11.455 12.214 1.00 96.25 137 GLN A CA 1
ATOM 1097 C C . GLN A 1 137 ? 7.537 -10.164 12.803 1.00 96.25 137 GLN A C 1
ATOM 1099 O O . GLN A 1 137 ? 7.976 -9.740 13.870 1.00 96.25 137 GLN A O 1
ATOM 1104 N N . ILE A 1 138 ? 6.533 -9.564 12.155 1.00 96.25 138 ILE A N 1
ATOM 1105 C CA . ILE A 1 138 ? 5.814 -8.399 12.690 1.00 96.25 138 ILE A CA 1
ATOM 1106 C C . ILE A 1 138 ? 4.543 -8.794 13.456 1.00 96.25 138 ILE A C 1
ATOM 1108 O O . ILE A 1 138 ? 3.711 -7.940 13.759 1.00 96.25 138 ILE A O 1
ATOM 1112 N N . GLY A 1 139 ? 4.361 -10.073 13.793 1.00 96.94 139 GLY A N 1
ATOM 1113 C CA . GLY A 1 139 ? 3.281 -10.565 14.652 1.00 96.94 139 GLY A CA 1
ATOM 1114 C C . GLY A 1 139 ? 1.918 -10.739 13.975 1.00 96.94 139 GLY A C 1
ATOM 1115 O O . GLY A 1 139 ? 0.922 -10.908 14.682 1.00 96.94 139 GLY A O 1
ATOM 1116 N N . VAL A 1 140 ? 1.848 -10.710 12.642 1.00 97.62 140 VAL A N 1
ATOM 1117 C CA . VAL A 1 140 ? 0.637 -11.050 11.878 1.00 97.62 140 VAL A CA 1
ATOM 1118 C C . VAL A 1 140 ? 0.655 -12.547 11.579 1.00 97.62 140 VAL A C 1
ATOM 1120 O O . VAL A 1 140 ? 1.534 -13.031 10.876 1.00 97.62 140 VAL A O 1
ATOM 1123 N N . LYS A 1 141 ? -0.325 -13.292 12.105 1.00 97.56 141 LYS A N 1
ATOM 1124 C CA . LYS A 1 141 ? -0.400 -14.758 11.933 1.00 97.56 141 LYS A CA 1
ATOM 1125 C C . LYS A 1 141 ? -1.427 -15.204 10.893 1.00 97.56 141 LYS A C 1
ATOM 1127 O O . LYS A 1 141 ? -1.371 -16.335 10.422 1.00 97.56 141 LYS A O 1
ATOM 1132 N N . ARG A 1 142 ? -2.381 -14.339 10.539 1.00 98.19 142 ARG A N 1
ATOM 1133 C CA . ARG A 1 142 ? -3.469 -14.651 9.601 1.00 98.19 142 ARG A CA 1
ATOM 1134 C C . ARG A 1 142 ? -3.236 -13.963 8.259 1.00 98.19 142 ARG A C 1
ATOM 1136 O O . ARG A 1 142 ? -3.859 -12.948 7.964 1.00 98.19 142 ARG A O 1
ATOM 1143 N N . LEU A 1 143 ? -2.330 -14.528 7.459 1.00 98.25 143 LEU A N 1
ATOM 1144 C CA . LEU A 1 143 ? -2.067 -14.080 6.090 1.00 98.25 143 LEU A CA 1
ATOM 1145 C C . LEU A 1 143 ? -2.743 -14.994 5.062 1.00 98.25 143 LEU A C 1
ATOM 1147 O O . LEU A 1 143 ? -2.392 -16.176 4.932 1.00 98.25 143 LEU A O 1
ATOM 1151 N N . ILE A 1 144 ? -3.636 -14.411 4.269 1.00 98.38 144 ILE A N 1
ATOM 1152 C CA . ILE A 1 144 ? -4.216 -15.028 3.079 1.00 98.38 144 ILE A CA 1
ATOM 1153 C C . ILE A 1 144 ? -3.346 -14.641 1.877 1.00 98.38 144 ILE A C 1
ATOM 1155 O O . ILE A 1 144 ? -3.388 -13.505 1.416 1.00 98.38 144 ILE A O 1
ATOM 1159 N N . HIS A 1 145 ? -2.539 -15.591 1.401 1.00 97.44 145 HIS A N 1
ATOM 1160 C CA . HIS A 1 145 ? -1.626 -15.436 0.263 1.00 97.44 145 HIS A CA 1
ATOM 1161 C C . HIS A 1 145 ? -1.546 -16.760 -0.507 1.00 97.44 145 HIS A C 1
ATOM 1163 O O . HIS A 1 145 ? -0.699 -17.622 -0.239 1.00 97.44 145 HIS A O 1
ATOM 1169 N N . GLU A 1 146 ? -2.506 -16.967 -1.399 1.00 96.00 146 GLU A N 1
ATOM 1170 C CA . GLU A 1 146 ? -2.731 -18.226 -2.113 1.00 96.00 146 GLU A CA 1
ATOM 1171 C C . GLU A 1 146 ? -2.553 -18.022 -3.614 1.00 96.00 146 GLU A C 1
ATOM 1173 O O . GLU A 1 146 ? -2.836 -16.944 -4.131 1.00 96.00 146 GLU A O 1
ATOM 1178 N N . LYS A 1 147 ? -2.105 -19.064 -4.324 1.00 95.25 147 LYS A N 1
ATOM 1179 C CA . LYS A 1 147 ? -1.897 -19.050 -5.780 1.00 95.25 147 LYS A CA 1
ATOM 1180 C C . LYS A 1 147 ? -3.243 -19.072 -6.524 1.00 95.25 147 LYS A C 1
ATOM 1182 O O . LYS A 1 147 ? -3.585 -20.064 -7.163 1.00 95.25 147 LYS A O 1
ATOM 1187 N N . ARG A 1 148 ? -4.020 -17.995 -6.402 1.00 95.06 148 ARG A N 1
ATOM 1188 C CA . ARG A 1 148 ? -5.372 -17.811 -6.954 1.00 95.06 148 ARG A CA 1
ATOM 1189 C C . ARG A 1 148 ? -5.399 -16.642 -7.927 1.00 95.06 148 ARG A C 1
ATOM 1191 O O . ARG A 1 148 ? -4.641 -15.688 -7.772 1.00 95.06 148 ARG A O 1
ATOM 1198 N N . ASP A 1 149 ? -6.269 -16.717 -8.930 1.00 96.06 149 ASP A N 1
ATOM 1199 C CA . ASP A 1 149 ? -6.522 -15.571 -9.804 1.00 96.06 149 ASP A CA 1
ATOM 1200 C C . ASP A 1 149 ? -7.416 -14.570 -9.065 1.00 96.06 149 ASP A C 1
ATOM 1202 O O . ASP A 1 149 ? -8.634 -14.740 -8.990 1.00 96.06 149 ASP A O 1
ATOM 1206 N N . PHE A 1 150 ? -6.801 -13.512 -8.537 1.00 97.12 150 PHE A N 1
ATOM 1207 C CA . PHE A 1 150 ? -7.501 -12.433 -7.846 1.00 97.12 150 PHE A CA 1
ATOM 1208 C C . PHE A 1 150 ? -8.658 -11.849 -8.665 1.00 97.12 150 PHE A C 1
ATOM 1210 O O . PHE A 1 150 ? -9.723 -11.557 -8.127 1.00 97.12 150 PHE A O 1
ATOM 1217 N N . TYR A 1 151 ? -8.490 -11.674 -9.974 1.00 96.44 151 TYR A N 1
ATOM 1218 C CA . TYR A 1 151 ? -9.538 -11.068 -10.787 1.00 96.44 151 TYR A CA 1
ATOM 1219 C C . TYR A 1 151 ? -10.666 -12.031 -11.105 1.00 96.44 151 TYR A C 1
ATOM 1221 O O . TYR A 1 151 ? -11.812 -11.589 -11.225 1.00 96.44 151 TYR A O 1
ATOM 1229 N N . ALA A 1 152 ? -10.358 -13.320 -11.244 1.00 97.19 152 ALA A N 1
ATOM 1230 C CA . ALA A 1 152 ? -11.393 -14.338 -11.276 1.00 97.19 152 ALA A CA 1
ATOM 1231 C C . ALA A 1 152 ? -12.185 -14.298 -9.965 1.00 97.19 152 ALA A C 1
ATOM 1233 O O . ALA A 1 152 ? -13.405 -14.190 -10.030 1.00 97.19 152 ALA A O 1
ATOM 1234 N N . ASP A 1 153 ? -11.500 -14.241 -8.816 1.00 97.94 153 ASP A N 1
ATOM 1235 C CA . ASP A 1 153 ? -12.130 -14.175 -7.494 1.00 97.94 153 ASP A CA 1
ATOM 1236 C C . ASP A 1 153 ? -13.044 -12.954 -7.327 1.00 97.94 153 ASP A C 1
ATOM 1238 O O . ASP A 1 153 ? -14.168 -13.078 -6.837 1.00 97.94 153 ASP A O 1
ATOM 1242 N N . VAL A 1 154 ? -12.610 -11.777 -7.785 1.00 97.44 154 VAL A N 1
ATOM 1243 C CA . VAL A 1 154 ? -13.448 -10.566 -7.807 1.00 97.44 154 VAL A CA 1
ATOM 1244 C C . VAL A 1 154 ? -14.684 -10.774 -8.684 1.00 97.44 154 VAL A C 1
ATOM 1246 O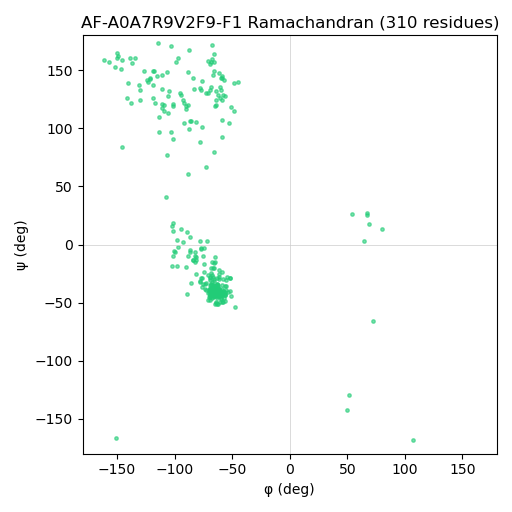 O . VAL A 1 154 ? -15.791 -10.423 -8.279 1.00 97.44 154 VAL A O 1
ATOM 1249 N N . LYS A 1 155 ? -14.526 -11.367 -9.873 1.00 97.25 155 LYS A N 1
ATOM 1250 C CA . LYS A 1 155 ? -15.628 -11.584 -10.822 1.00 97.25 155 LYS A CA 1
ATOM 1251 C C . LYS A 1 155 ? -16.656 -12.599 -10.311 1.00 97.25 155 LYS A C 1
ATOM 1253 O O . LYS A 1 155 ? -17.844 -12.418 -10.567 1.00 97.25 155 LYS A O 1
ATOM 1258 N N . SER A 1 156 ? -16.221 -13.656 -9.628 1.00 97.62 156 SER A N 1
ATOM 1259 C CA . SER A 1 156 ? -17.102 -14.682 -9.052 1.00 97.62 156 SER A CA 1
ATOM 1260 C C . SER A 1 156 ? -17.623 -14.339 -7.659 1.00 97.62 156 SER A C 1
ATOM 1262 O O . SER A 1 156 ? -18.458 -15.077 -7.142 1.00 97.62 156 SER A O 1
ATOM 1264 N N . GLY A 1 157 ? -17.154 -13.250 -7.041 1.00 97.00 157 GLY A N 1
ATOM 1265 C CA . GLY A 1 157 ? -17.494 -12.922 -5.656 1.00 97.00 157 GLY A CA 1
ATOM 1266 C C . GLY A 1 157 ? -16.905 -13.913 -4.646 1.00 97.00 157 GLY A C 1
ATOM 1267 O O . GLY A 1 157 ? -17.473 -14.101 -3.576 1.00 97.00 157 GLY A O 1
ATOM 1268 N N . SER A 1 158 ? -15.786 -14.559 -4.985 1.00 97.69 158 SER A N 1
ATOM 1269 C CA . SER A 1 158 ? -15.078 -15.535 -4.141 1.00 97.69 158 SER A CA 1
ATOM 1270 C C . SER A 1 158 ? -13.833 -14.962 -3.465 1.00 97.69 158 SER A C 1
ATOM 1272 O O . SER A 1 158 ? -12.990 -15.719 -2.974 1.00 97.69 158 SER A O 1
ATOM 1274 N N . VAL A 1 159 ? -13.715 -13.630 -3.427 1.00 98.12 159 VAL A N 1
ATOM 1275 C CA . VAL A 1 159 ? -12.713 -12.940 -2.610 1.00 98.12 159 VAL A CA 1
ATOM 1276 C C . VAL A 1 159 ? -12.914 -13.355 -1.147 1.00 98.12 159 VAL A C 1
ATOM 1278 O O . VAL A 1 159 ? -14.040 -13.287 -0.652 1.00 98.12 159 VAL A O 1
ATOM 1281 N N . PRO A 1 160 ? -11.861 -13.805 -0.447 1.00 98.06 160 PRO A N 1
ATOM 1282 C CA . PRO A 1 160 ? -11.990 -14.261 0.930 1.00 98.06 160 PRO A CA 1
ATOM 1283 C C . PRO A 1 160 ? -12.336 -13.106 1.877 1.00 98.06 160 PRO A C 1
ATOM 1285 O O . PRO A 1 160 ? -12.070 -11.943 1.586 1.00 98.06 160 PRO A O 1
ATOM 1288 N N . GLU A 1 161 ? -12.882 -13.420 3.051 1.00 98.19 161 GLU A N 1
ATOM 1289 C CA . GLU A 1 161 ? -13.076 -12.409 4.089 1.00 98.19 161 GLU A CA 1
ATOM 1290 C C . GLU A 1 161 ? -11.739 -11.985 4.707 1.00 98.19 161 GLU A C 1
ATOM 1292 O O . GLU A 1 161 ? -10.922 -12.814 5.110 1.00 98.19 161 GLU A O 1
ATOM 1297 N N . TYR A 1 162 ? -11.530 -10.673 4.789 1.00 98.62 162 TYR A N 1
ATOM 1298 C CA . TYR A 1 162 ? -10.324 -10.048 5.327 1.00 98.62 162 TYR A CA 1
ATOM 1299 C C . TYR A 1 162 ? -10.646 -8.742 6.058 1.00 98.62 162 TYR A C 1
ATOM 1301 O O . TYR A 1 162 ? -11.679 -8.114 5.793 1.00 98.62 162 TYR A O 1
ATOM 1309 N N . ASP A 1 163 ? -9.729 -8.331 6.940 1.00 98.50 163 ASP A N 1
ATOM 1310 C CA . ASP A 1 163 ? -9.770 -7.050 7.654 1.00 98.50 163 ASP A CA 1
ATOM 1311 C C . ASP A 1 163 ? -9.057 -5.945 6.858 1.00 98.50 163 ASP A C 1
ATOM 1313 O O . ASP A 1 163 ? -9.558 -4.825 6.745 1.00 98.50 163 ASP A O 1
ATOM 1317 N N . ILE A 1 164 ? -7.895 -6.266 6.276 1.00 98.69 164 ILE A N 1
ATOM 1318 C CA . ILE A 1 164 ? -7.104 -5.349 5.446 1.00 98.69 164 ILE A CA 1
ATOM 1319 C C . ILE A 1 164 ? -6.499 -6.065 4.235 1.00 98.69 164 ILE A C 1
ATOM 1321 O O . ILE A 1 164 ? -5.988 -7.179 4.353 1.00 98.69 164 ILE A O 1
ATOM 1325 N N . LEU A 1 165 ? -6.522 -5.407 3.076 1.00 98.75 165 LEU A N 1
ATOM 1326 C CA . LEU A 1 165 ? -5.783 -5.838 1.889 1.00 98.75 165 LEU A CA 1
ATOM 1327 C C . LEU A 1 165 ? -4.406 -5.168 1.866 1.00 98.75 165 LEU A C 1
ATOM 1329 O O . LEU A 1 165 ? -4.322 -3.942 1.843 1.00 98.75 165 LEU A O 1
ATOM 1333 N N . VAL A 1 166 ? -3.323 -5.939 1.841 1.00 98.62 166 VAL A N 1
ATOM 1334 C CA . VAL A 1 166 ? -1.959 -5.400 1.734 1.00 98.62 166 VAL A CA 1
ATOM 1335 C C . VAL A 1 166 ? -1.207 -6.121 0.634 1.00 98.62 166 VAL A C 1
ATOM 1337 O O . VAL A 1 166 ? -1.110 -7.342 0.668 1.00 98.62 166 VAL A O 1
ATOM 1340 N N . THR A 1 167 ? -0.666 -5.386 -0.340 1.00 98.00 167 THR A N 1
ATOM 1341 C CA . THR A 1 167 ? 0.051 -6.020 -1.455 1.00 98.00 167 THR A CA 1
ATOM 1342 C C . THR A 1 167 ? 1.049 -5.104 -2.162 1.00 98.00 167 THR A C 1
ATOM 1344 O O . THR A 1 167 ? 0.923 -3.876 -2.151 1.00 98.00 167 THR A O 1
ATOM 1347 N N . ASN A 1 168 ? 2.021 -5.734 -2.820 1.00 96.62 168 ASN A N 1
ATOM 1348 C CA . ASN A 1 168 ? 2.853 -5.175 -3.881 1.00 96.62 168 ASN A CA 1
ATOM 1349 C C . ASN A 1 168 ? 2.308 -5.699 -5.219 1.00 96.62 168 ASN A C 1
ATOM 1351 O O . ASN A 1 168 ? 2.684 -6.798 -5.634 1.00 96.62 168 ASN A O 1
ATOM 1355 N N . PRO A 1 169 ? 1.367 -4.983 -5.862 1.00 95.56 169 PRO A N 1
ATOM 1356 C CA . PRO A 1 169 ? 0.699 -5.505 -7.039 1.00 95.56 169 PRO A CA 1
ATOM 1357 C C . PRO A 1 169 ? 1.673 -5.611 -8.222 1.00 95.56 169 PRO A C 1
ATOM 1359 O O . PRO A 1 169 ? 2.634 -4.845 -8.295 1.00 95.56 169 PRO A O 1
ATOM 1362 N N . PRO A 1 170 ? 1.381 -6.470 -9.211 1.00 94.31 170 PRO A N 1
ATOM 1363 C CA . PRO A 1 170 ? 2.034 -6.442 -10.511 1.00 94.31 170 PRO A CA 1
ATOM 1364 C C . PRO A 1 170 ? 2.058 -5.025 -11.097 1.00 94.31 170 PRO A C 1
ATOM 1366 O O . PRO A 1 170 ? 1.079 -4.269 -11.021 1.00 94.31 170 PRO A O 1
ATOM 1369 N N . TYR A 1 171 ? 3.182 -4.643 -11.698 1.00 92.44 171 TYR A N 1
ATOM 1370 C CA . TYR A 1 171 ? 3.354 -3.310 -12.279 1.00 92.44 171 TYR A CA 1
ATOM 1371 C C . TYR A 1 171 ? 3.205 -3.303 -13.794 1.00 92.44 171 TYR A C 1
ATOM 1373 O O . TYR A 1 171 ? 3.095 -2.211 -14.372 1.00 92.44 171 TYR A O 1
ATOM 1381 N N . SER A 1 172 ? 3.142 -4.466 -14.433 1.00 90.19 172 SER A N 1
ATOM 1382 C CA . SER A 1 172 ? 2.721 -4.589 -15.823 1.00 90.19 172 SER A CA 1
ATOM 1383 C C . SER A 1 172 ? 1.231 -4.243 -16.006 1.00 90.19 172 SER A C 1
ATOM 1385 O O . SER A 1 172 ? 0.494 -3.988 -15.047 1.00 90.19 172 SER A O 1
ATOM 1387 N N . GLY A 1 173 ? 0.803 -4.161 -17.269 1.00 91.50 173 GLY A N 1
ATOM 1388 C CA . GLY A 1 173 ? -0.605 -4.018 -17.648 1.00 91.50 173 GLY A CA 1
ATOM 1389 C C . GLY A 1 173 ? -1.374 -2.903 -16.926 1.00 91.50 173 GLY A C 1
ATOM 1390 O O . GLY A 1 173 ? -0.853 -1.814 -16.662 1.00 91.50 173 GLY A O 1
ATOM 1391 N N . ASP A 1 174 ? -2.635 -3.205 -16.623 1.00 93.06 174 ASP A N 1
ATOM 1392 C CA . ASP A 1 174 ? -3.595 -2.355 -15.910 1.00 93.06 174 ASP A CA 1
ATOM 1393 C C . ASP A 1 174 ? -3.755 -2.749 -14.427 1.00 93.06 174 ASP A C 1
ATOM 1395 O O . ASP A 1 174 ? -4.638 -2.245 -13.734 1.00 93.06 174 ASP A O 1
ATOM 1399 N N . HIS A 1 175 ? -2.869 -3.605 -13.901 1.00 95.12 175 HIS A N 1
ATOM 1400 C CA . HIS A 1 175 ? -3.012 -4.202 -12.571 1.00 95.12 175 HIS A CA 1
ATOM 1401 C C . HIS A 1 175 ? -3.154 -3.177 -11.436 1.00 95.12 175 HIS A C 1
ATOM 1403 O O . HIS A 1 175 ? -3.995 -3.343 -10.553 1.00 95.12 175 HIS A O 1
ATOM 1409 N N . LYS A 1 176 ? -2.374 -2.089 -11.503 1.00 94.69 176 LYS A N 1
ATOM 1410 C CA . LYS A 1 176 ? -2.392 -0.967 -10.544 1.00 94.69 176 LYS A CA 1
ATOM 1411 C C . LYS A 1 176 ? -3.747 -0.259 -10.504 1.00 94.69 176 LYS A C 1
ATOM 1413 O O . LYS A 1 176 ? -4.247 0.050 -9.431 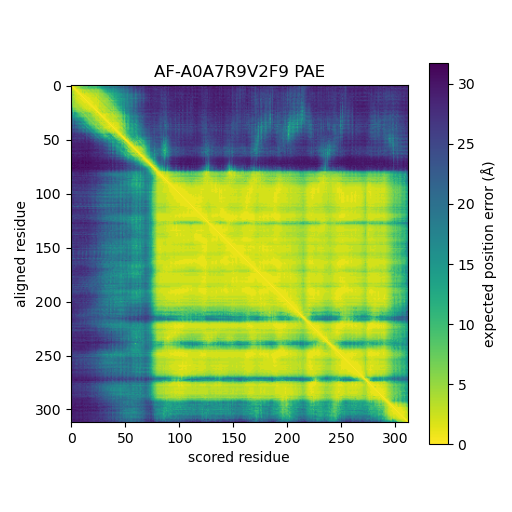1.00 94.69 176 LYS A O 1
ATOM 1418 N N . GLU A 1 177 ? -4.346 -0.022 -11.667 1.00 94.44 177 GLU A N 1
ATOM 1419 C CA . GLU A 1 177 ? -5.653 0.631 -11.775 1.00 94.44 177 GLU A CA 1
ATOM 1420 C C . GLU A 1 177 ? -6.759 -0.294 -11.264 1.00 94.44 177 GLU A C 1
ATOM 1422 O O . GLU A 1 177 ? -7.584 0.111 -10.450 1.00 94.44 177 GLU A O 1
ATOM 1427 N N . ARG A 1 178 ? -6.722 -1.569 -11.662 1.00 95.25 178 ARG A N 1
ATOM 1428 C CA . ARG A 1 178 ? -7.730 -2.559 -11.267 1.00 95.25 178 ARG A CA 1
ATOM 1429 C C . ARG A 1 178 ? -7.729 -2.844 -9.767 1.00 95.25 178 ARG A C 1
ATOM 1431 O O . ARG A 1 178 ? -8.802 -2.939 -9.180 1.00 95.25 178 ARG A O 1
ATOM 1438 N N . ILE A 1 179 ? -6.555 -2.974 -9.137 1.00 96.81 179 ILE A N 1
ATOM 1439 C CA . ILE A 1 179 ? -6.485 -3.177 -7.680 1.00 96.81 179 ILE A CA 1
ATOM 1440 C C . ILE A 1 179 ? -6.938 -1.933 -6.919 1.00 96.81 179 ILE A C 1
ATOM 1442 O O . ILE A 1 179 ? -7.662 -2.067 -5.939 1.00 96.81 179 ILE A O 1
ATOM 1446 N N . LEU A 1 180 ? -6.577 -0.732 -7.390 1.00 94.88 180 LEU A N 1
ATOM 1447 C CA . LEU A 1 180 ? -7.075 0.514 -6.812 1.00 94.88 180 LEU A CA 1
ATOM 1448 C C . LEU A 1 180 ? -8.601 0.557 -6.884 1.00 94.88 180 LEU A C 1
ATOM 1450 O O . LEU A 1 180 ? -9.240 0.756 -5.857 1.00 94.88 180 LEU A O 1
ATOM 1454 N N . GLN A 1 181 ? -9.188 0.286 -8.052 1.00 93.12 181 GLN A N 1
ATOM 1455 C CA . GLN A 1 181 ? -10.640 0.258 -8.223 1.00 93.12 181 GLN A CA 1
ATOM 1456 C C . GLN A 1 181 ? -11.317 -0.756 -7.289 1.00 93.12 181 GLN A C 1
ATOM 1458 O O . GLN A 1 181 ? -12.321 -0.436 -6.659 1.00 93.12 181 GLN A O 1
ATOM 1463 N N . PHE A 1 182 ? -10.750 -1.954 -7.136 1.00 95.56 182 PHE A N 1
ATOM 1464 C CA . PHE A 1 182 ? -11.277 -2.947 -6.201 1.00 95.56 182 PHE A CA 1
ATOM 1465 C C . PHE A 1 182 ? -11.221 -2.464 -4.743 1.00 95.56 182 PHE A C 1
ATOM 1467 O O . PHE A 1 182 ? -12.227 -2.502 -4.034 1.00 95.56 182 PHE A O 1
ATOM 1474 N N . CYS A 1 183 ? -10.056 -1.990 -4.289 1.00 94.94 183 CYS A N 1
ATOM 1475 C CA . CYS A 1 183 ? -9.849 -1.499 -2.924 1.00 94.94 183 CYS A CA 1
ATOM 1476 C C . CYS A 1 183 ? -10.881 -0.430 -2.550 1.00 94.94 183 CYS A C 1
ATOM 1478 O O . CYS A 1 183 ? -11.450 -0.440 -1.459 1.00 94.94 183 CYS A O 1
ATOM 1480 N N . MET A 1 184 ? -11.157 0.450 -3.499 1.00 86.69 184 MET A N 1
ATOM 1481 C CA . MET A 1 184 ? -12.141 1.515 -3.408 1.00 86.69 184 MET A CA 1
ATOM 1482 C C . MET A 1 184 ? -13.571 1.005 -3.286 1.00 86.69 184 MET A C 1
ATOM 1484 O O . MET A 1 184 ? -14.301 1.408 -2.387 1.00 86.69 184 MET A O 1
ATOM 1488 N N . GLU A 1 185 ? -13.981 0.112 -4.180 1.00 88.75 185 GLU A N 1
ATOM 1489 C CA . GLU A 1 185 ? -15.335 -0.441 -4.179 1.00 88.75 185 GLU A CA 1
ATOM 1490 C C . GLU A 1 185 ? -15.604 -1.306 -2.942 1.00 88.75 185 GLU A C 1
ATOM 1492 O O . GLU A 1 185 ? -16.741 -1.367 -2.475 1.00 88.75 185 GLU A O 1
ATOM 1497 N N . SER A 1 186 ? -14.560 -1.919 -2.373 1.00 92.19 186 SER A N 1
ATOM 1498 C CA . SER A 1 186 ? -14.674 -2.763 -1.182 1.00 92.19 186 SER A CA 1
ATOM 1499 C C . SER A 1 186 ? -15.089 -2.003 0.083 1.00 92.19 186 SER A C 1
ATOM 1501 O O . SER A 1 186 ? -15.675 -2.599 0.985 1.00 92.19 186 SER A O 1
ATOM 1503 N N . GLY A 1 187 ? -14.739 -0.715 0.199 1.00 89.94 187 GLY A N 1
ATOM 1504 C CA . GLY A 1 187 ? -14.885 0.052 1.445 1.00 89.94 187 GLY A CA 1
ATOM 1505 C C . GLY A 1 187 ? -14.022 -0.436 2.620 1.00 89.94 187 GLY A C 1
ATOM 1506 O O . GLY A 1 187 ? -14.129 0.111 3.718 1.00 89.94 187 GLY A O 1
ATOM 1507 N N . LYS A 1 188 ? -13.168 -1.449 2.419 1.00 95.00 188 LYS A N 1
ATOM 1508 C CA . LYS A 1 188 ? -12.300 -2.029 3.454 1.00 95.00 188 LYS A CA 1
ATOM 1509 C C . LYS A 1 188 ? -10.963 -1.286 3.547 1.00 95.00 188 LYS A C 1
ATOM 1511 O O . LYS A 1 188 ? -10.621 -0.464 2.696 1.00 95.00 188 LYS A O 1
ATOM 1516 N N . ALA A 1 189 ? -10.207 -1.555 4.610 1.00 97.25 189 ALA A N 1
ATOM 1517 C CA . ALA A 1 189 ? -8.855 -1.028 4.751 1.00 97.25 189 ALA A CA 1
ATOM 1518 C C . ALA A 1 189 ? -7.923 -1.642 3.693 1.00 97.25 189 ALA A C 1
ATOM 1520 O O . ALA A 1 189 ? -8.050 -2.821 3.346 1.00 97.25 189 ALA A O 1
ATOM 1521 N N . TRP A 1 190 ? -6.962 -0.858 3.210 1.00 98.12 190 TRP A N 1
ATOM 1522 C CA . TRP A 1 190 ? -5.961 -1.309 2.257 1.00 98.12 190 TRP A CA 1
ATOM 1523 C C . TRP A 1 190 ? -4.634 -0.546 2.357 1.00 98.12 190 TRP A C 1
ATOM 1525 O O . TRP A 1 190 ? -4.587 0.627 2.735 1.00 98.12 190 TRP A O 1
ATOM 1535 N N . ALA A 1 191 ? -3.550 -1.217 1.971 1.00 98.56 191 ALA A N 1
ATOM 1536 C CA . ALA A 1 191 ? -2.233 -0.629 1.755 1.00 98.56 191 ALA A CA 1
ATOM 1537 C C . ALA A 1 191 ? -1.591 -1.219 0.488 1.00 98.56 191 ALA A C 1
ATOM 1539 O O . ALA A 1 191 ? -1.405 -2.429 0.373 1.00 98.56 191 ALA A O 1
ATOM 1540 N N . LEU A 1 192 ? -1.255 -0.366 -0.477 1.00 98.56 192 LEU A N 1
ATOM 1541 C CA . LEU A 1 192 ? -0.692 -0.772 -1.766 1.00 98.56 192 LEU A CA 1
ATOM 1542 C C . LEU A 1 192 ? 0.720 -0.212 -1.919 1.00 98.56 192 LEU A C 1
ATOM 1544 O O . LEU A 1 192 ? 0.905 1.006 -1.882 1.00 98.56 192 LEU A O 1
ATOM 1548 N N . LEU A 1 193 ? 1.707 -1.082 -2.123 1.00 98.12 193 LEU A N 1
ATOM 1549 C CA . LEU A 1 193 ? 3.078 -0.670 -2.406 1.00 98.12 193 LEU A CA 1
ATOM 1550 C C . LEU A 1 193 ? 3.224 -0.429 -3.902 1.00 98.12 193 LEU A C 1
ATOM 1552 O O . LEU A 1 193 ? 3.253 -1.372 -4.688 1.00 98.12 193 LEU A O 1
ATOM 1556 N N . MET A 1 194 ? 3.308 0.829 -4.317 1.00 97.44 194 MET A N 1
ATOM 1557 C CA . MET A 1 194 ? 3.356 1.187 -5.735 1.00 97.44 194 MET A CA 1
ATOM 1558 C C . MET A 1 194 ? 4.448 2.219 -6.010 1.00 97.44 194 MET A C 1
ATOM 1560 O O . MET A 1 194 ? 4.858 2.948 -5.102 1.00 97.44 194 MET A O 1
ATOM 1564 N N . PRO A 1 195 ? 4.895 2.358 -7.271 1.00 96.19 195 PRO A N 1
ATOM 1565 C CA . PRO A 1 195 ? 5.812 3.421 -7.636 1.00 96.19 195 PRO A CA 1
ATOM 1566 C C . PRO A 1 195 ? 5.233 4.796 -7.284 1.00 96.19 195 PRO A C 1
ATOM 1568 O O . PRO A 1 195 ? 4.046 5.063 -7.481 1.00 96.19 195 PRO A O 1
ATOM 1571 N N . ASN A 1 196 ? 6.079 5.706 -6.821 1.00 95.81 196 ASN A N 1
ATOM 1572 C CA . ASN A 1 196 ? 5.687 7.057 -6.422 1.00 95.81 196 ASN A CA 1
ATOM 1573 C C . ASN A 1 196 ? 5.014 7.858 -7.553 1.00 95.81 196 ASN A C 1
ATOM 1575 O O . ASN A 1 196 ? 4.129 8.665 -7.300 1.00 95.81 196 ASN A O 1
ATOM 1579 N N . TYR A 1 197 ? 5.358 7.595 -8.818 1.00 93.81 197 TYR A N 1
ATOM 1580 C CA . TYR A 1 197 ? 4.718 8.251 -9.961 1.00 93.81 197 TYR A CA 1
ATOM 1581 C C . TYR A 1 197 ? 3.229 7.907 -10.118 1.00 93.81 197 TYR A C 1
ATOM 1583 O O . TYR A 1 197 ? 2.552 8.566 -10.902 1.00 93.81 197 TYR A O 1
ATOM 1591 N N . VAL A 1 198 ? 2.714 6.864 -9.454 1.00 95.62 198 VAL A N 1
ATOM 1592 C CA . VAL A 1 198 ? 1.290 6.495 -9.531 1.00 95.62 198 VAL A CA 1
ATOM 1593 C C . VAL A 1 198 ? 0.410 7.609 -8.963 1.00 95.62 198 VAL A C 1
ATOM 1595 O O . VAL A 1 198 ? -0.628 7.902 -9.547 1.00 95.62 198 VAL A O 1
ATOM 1598 N N . ALA A 1 199 ? 0.872 8.314 -7.927 1.00 94.50 199 ALA A N 1
ATOM 1599 C CA . ALA A 1 199 ? 0.165 9.429 -7.303 1.00 94.50 199 ALA A CA 1
ATOM 1600 C C . ALA A 1 199 ? -0.135 10.585 -8.272 1.00 94.50 199 ALA A C 1
ATOM 1602 O O . ALA A 1 199 ? -1.064 11.352 -8.044 1.00 94.50 199 ALA A O 1
ATOM 1603 N N . THR A 1 200 ? 0.628 10.711 -9.364 1.00 91.31 200 THR A N 1
ATOM 1604 C CA . THR A 1 200 ? 0.439 11.765 -10.374 1.00 91.31 200 THR A CA 1
ATOM 1605 C C . THR A 1 200 ? -0.358 11.301 -11.593 1.00 91.31 200 THR A C 1
ATOM 1607 O O . THR A 1 200 ? -0.515 12.053 -12.556 1.00 91.31 200 THR A O 1
ATOM 1610 N N . LYS A 1 201 ? -0.856 10.058 -11.598 1.00 93.06 201 LYS A N 1
ATOM 1611 C CA . LYS A 1 201 ? -1.653 9.519 -12.705 1.00 93.06 201 LYS A CA 1
ATOM 1612 C C . LYS A 1 201 ? -3.118 9.908 -12.586 1.00 93.06 201 LYS A C 1
ATOM 1614 O O . LYS A 1 201 ? -3.681 9.896 -11.497 1.00 93.06 201 LYS A O 1
ATOM 1619 N N . LEU A 1 202 ? -3.738 10.168 -13.739 1.00 90.56 202 LEU A N 1
ATOM 1620 C CA . LEU A 1 202 ? -5.141 10.575 -13.829 1.00 90.56 202 LEU A CA 1
ATOM 1621 C C . LEU A 1 202 ? -6.090 9.549 -13.212 1.00 90.56 202 LEU A C 1
ATOM 1623 O O . LEU A 1 202 ? -7.023 9.941 -12.515 1.00 90.56 202 LEU A O 1
ATOM 1627 N N . TYR A 1 203 ? -5.846 8.250 -13.418 1.00 90.88 203 TYR A N 1
ATOM 1628 C CA . TYR A 1 203 ? -6.676 7.219 -12.794 1.00 90.88 203 TYR A CA 1
ATOM 1629 C C . TYR A 1 203 ? -6.615 7.312 -11.264 1.00 90.88 203 TYR A C 1
ATOM 1631 O O . TYR A 1 203 ? -7.646 7.236 -10.612 1.00 90.88 203 TYR A O 1
ATOM 1639 N N . PHE A 1 204 ? -5.441 7.570 -10.677 1.00 92.50 204 PHE A N 1
ATOM 1640 C CA . PHE A 1 204 ? -5.311 7.694 -9.228 1.00 92.50 204 PHE A CA 1
ATOM 1641 C C . PHE A 1 204 ? -5.997 8.959 -8.705 1.00 92.50 204 PHE A C 1
ATOM 1643 O O . PHE A 1 204 ? -6.780 8.879 -7.762 1.00 92.50 204 PHE A O 1
ATOM 1650 N N . THR A 1 205 ? -5.756 10.120 -9.321 1.00 88.38 205 THR A N 1
ATOM 1651 C CA . THR A 1 205 ? -6.349 11.389 -8.866 1.00 88.38 205 THR A CA 1
ATOM 1652 C C . THR A 1 205 ? -7.869 11.404 -9.023 1.00 88.38 205 THR A C 1
ATOM 1654 O O . THR A 1 205 ? -8.570 11.921 -8.152 1.00 88.38 205 THR A O 1
ATOM 1657 N N . SER A 1 206 ? -8.399 10.787 -10.082 1.00 87.31 206 SER A N 1
ATOM 1658 C CA . SER A 1 206 ? -9.846 10.641 -10.297 1.00 87.31 206 SER A CA 1
ATOM 1659 C C . SER A 1 206 ? -10.477 9.732 -9.241 1.00 87.31 206 SER A C 1
ATOM 1661 O O . SER A 1 206 ? -11.524 10.054 -8.675 1.00 87.31 206 SER A O 1
ATOM 1663 N N . ILE A 1 207 ? -9.810 8.619 -8.930 1.00 81.56 207 ILE A N 1
ATOM 1664 C CA . ILE A 1 207 ? -10.230 7.678 -7.891 1.00 81.56 207 ILE A CA 1
ATOM 1665 C C . ILE A 1 207 ? -10.203 8.354 -6.511 1.00 81.56 207 ILE A C 1
ATOM 1667 O O . ILE A 1 207 ? -11.214 8.344 -5.812 1.00 81.56 207 ILE A O 1
ATOM 1671 N N . ALA A 1 208 ? -9.106 9.018 -6.142 1.00 82.06 208 ALA A N 1
ATOM 1672 C CA . ALA A 1 208 ? -8.987 9.735 -4.870 1.00 82.06 208 ALA A CA 1
ATOM 1673 C C . ALA A 1 208 ? -10.067 10.820 -4.714 1.00 82.06 208 ALA A C 1
ATOM 1675 O O . ALA A 1 208 ? -10.705 10.917 -3.669 1.00 82.06 208 ALA A O 1
ATOM 1676 N N . SER A 1 209 ? -10.349 11.569 -5.784 1.00 82.44 209 SER A N 1
ATOM 1677 C CA . SER A 1 209 ? -11.422 12.574 -5.797 1.00 82.44 209 SER A CA 1
ATOM 1678 C C . SER A 1 209 ? -12.807 11.948 -5.604 1.00 82.44 209 SER A C 1
ATOM 1680 O O . SER A 1 209 ? -13.675 12.534 -4.960 1.00 82.44 209 SER A O 1
ATOM 1682 N N . THR A 1 210 ? -13.019 10.738 -6.127 1.00 80.31 210 THR A N 1
ATOM 1683 C CA . THR A 1 210 ? -14.283 10.006 -5.970 1.00 80.31 210 THR A CA 1
ATOM 1684 C C . THR A 1 210 ? -14.495 9.540 -4.526 1.00 80.31 210 THR A C 1
ATOM 1686 O O . THR A 1 210 ? -15.636 9.566 -4.068 1.00 80.31 210 THR A O 1
ATOM 1689 N N . LEU A 1 211 ? -13.437 9.170 -3.783 1.00 72.88 211 LEU A N 1
ATOM 1690 C CA . LEU A 1 211 ? -13.554 8.818 -2.353 1.00 72.88 211 LEU A CA 1
ATOM 1691 C C . LEU A 1 211 ? -14.190 9.940 -1.548 1.00 72.88 211 LEU A C 1
ATOM 1693 O O . LEU A 1 211 ? -15.126 9.703 -0.796 1.00 72.88 211 LEU A O 1
ATOM 1697 N N . LEU A 1 212 ? -13.703 11.162 -1.739 1.00 72.56 212 LEU A N 1
ATOM 1698 C CA . LEU A 1 212 ? -14.158 12.335 -0.996 1.00 72.56 212 LEU A CA 1
ATOM 1699 C C . LEU A 1 212 ? -15.635 12.655 -1.209 1.00 72.56 212 LEU A C 1
ATOM 1701 O O . LEU A 1 212 ? -16.266 13.264 -0.352 1.00 72.56 212 LEU A O 1
ATOM 1705 N N . GLN A 1 213 ? -16.175 12.279 -2.367 1.00 77.38 213 GLN A N 1
ATOM 1706 C CA . GLN A 1 213 ? -17.574 12.516 -2.711 1.00 77.38 213 GLN A CA 1
ATOM 1707 C C . GLN A 1 213 ? -18.508 11.440 -2.151 1.00 77.38 213 GLN A C 1
ATOM 1709 O O . GLN A 1 213 ? -19.728 11.614 -2.174 1.00 77.38 213 GLN A O 1
ATOM 1714 N N . GLN A 1 214 ? -17.971 10.314 -1.681 1.00 71.25 214 GLN A N 1
ATOM 1715 C CA . GLN A 1 214 ? -18.770 9.253 -1.092 1.00 71.25 214 GLN A CA 1
ATOM 1716 C C . GLN A 1 214 ? -18.923 9.474 0.414 1.00 71.25 214 GLN A C 1
ATOM 1718 O O . GLN A 1 214 ? -17.958 9.409 1.162 1.00 71.25 214 GLN A O 1
ATOM 1723 N N . GLU A 1 215 ? -20.168 9.632 0.866 1.00 66.12 215 GLU A N 1
ATOM 1724 C CA . GLU A 1 215 ? -20.540 9.782 2.287 1.00 66.12 215 GLU A CA 1
ATOM 1725 C C . GLU A 1 215 ? -19.972 8.671 3.191 1.00 66.12 215 GLU A C 1
ATOM 1727 O O . GLU A 1 215 ? -19.720 8.881 4.374 1.00 66.12 215 GLU A O 1
ATOM 1732 N N . SER A 1 216 ? -19.767 7.471 2.635 1.00 63.75 216 SER A N 1
ATOM 1733 C CA . SER A 1 216 ? -19.229 6.312 3.355 1.00 63.75 216 SER A CA 1
ATOM 1734 C C . SER A 1 216 ? -17.723 6.385 3.618 1.00 63.75 216 SER A C 1
ATOM 1736 O O . SER A 1 216 ? -17.210 5.555 4.363 1.00 63.75 216 SER A O 1
ATOM 1738 N N . PHE A 1 217 ? -17.009 7.340 3.019 1.00 67.44 217 PHE A N 1
ATOM 1739 C CA . PHE A 1 217 ? -15.572 7.505 3.186 1.00 67.44 217 PHE A CA 1
ATOM 1740 C C . PHE A 1 217 ? -15.270 8.775 3.969 1.00 67.44 217 PHE A C 1
ATOM 1742 O O . PHE A 1 217 ? -15.622 9.885 3.582 1.00 67.44 217 PHE A O 1
ATOM 1749 N N . SER A 1 218 ? -14.586 8.614 5.101 1.00 68.56 218 SER A N 1
ATOM 1750 C CA . SER A 1 218 ? -14.314 9.734 6.000 1.00 68.56 218 SER A CA 1
ATOM 1751 C C . SER A 1 218 ? -13.022 10.487 5.669 1.00 68.56 218 SER A C 1
ATOM 1753 O O . SER A 1 218 ? -12.781 11.539 6.274 1.00 68.56 218 SER A O 1
ATOM 1755 N N . ALA A 1 219 ? -12.173 9.981 4.763 1.00 81.88 219 ALA A N 1
ATOM 1756 C CA . ALA A 1 219 ? -10.859 10.554 4.472 1.00 81.88 219 ALA A CA 1
ATOM 1757 C C . ALA A 1 219 ? -10.264 10.105 3.125 1.00 81.88 219 ALA A C 1
ATOM 1759 O O . ALA A 1 219 ? -10.589 9.036 2.619 1.00 81.88 219 ALA A O 1
ATOM 1760 N N . GLU A 1 220 ? -9.322 10.896 2.610 1.00 88.31 220 GLU A N 1
ATOM 1761 C CA . GLU A 1 220 ? -8.438 10.498 1.509 1.00 88.31 220 GLU A CA 1
ATOM 1762 C C . GLU A 1 220 ? -7.408 9.450 1.960 1.00 88.31 220 GLU A C 1
ATOM 1764 O O . GLU A 1 220 ? -7.080 9.378 3.152 1.00 88.31 220 GLU A O 1
ATOM 1769 N N . PRO A 1 221 ? -6.843 8.665 1.024 1.00 93.94 221 PRO A N 1
ATOM 1770 C CA . PRO A 1 221 ? -5.652 7.880 1.288 1.00 93.94 221 PRO A CA 1
ATOM 1771 C C . PRO A 1 221 ? -4.475 8.793 1.644 1.00 93.94 221 PRO A C 1
ATOM 1773 O O . PRO A 1 221 ? -4.338 9.889 1.106 1.00 93.94 221 PRO A O 1
ATOM 1776 N N . PHE A 1 222 ? -3.592 8.307 2.504 1.00 96.12 222 PHE A N 1
ATOM 1777 C CA . PHE A 1 222 ? -2.322 8.950 2.827 1.00 96.12 222 PHE A CA 1
ATOM 1778 C C . PHE A 1 222 ? -1.156 8.080 2.354 1.00 96.12 222 PHE A C 1
ATOM 1780 O O . PHE A 1 222 ? -1.342 6.948 1.899 1.00 96.12 222 PHE A O 1
ATOM 1787 N N . PHE A 1 223 ? 0.057 8.608 2.454 1.00 97.81 223 PHE A N 1
ATOM 1788 C CA . PHE A 1 223 ? 1.253 7.994 1.899 1.00 97.81 223 PHE A CA 1
ATOM 1789 C C . PHE A 1 223 ? 2.297 7.757 2.978 1.00 97.81 223 PHE A C 1
ATOM 1791 O O . PHE A 1 223 ? 2.530 8.622 3.821 1.00 97.81 223 PHE A O 1
ATOM 1798 N N . LEU A 1 224 ? 2.962 6.607 2.910 1.00 97.88 224 LEU A N 1
ATOM 1799 C CA . LEU A 1 224 ? 4.180 6.342 3.667 1.00 97.88 224 LEU A CA 1
ATOM 1800 C C . LEU A 1 224 ? 5.355 6.309 2.694 1.00 97.88 224 LEU A C 1
ATOM 1802 O O . LEU A 1 224 ? 5.429 5.447 1.814 1.00 97.88 224 LEU A O 1
ATOM 1806 N N . VAL A 1 225 ? 6.256 7.270 2.849 1.00 97.38 225 VAL A N 1
ATOM 1807 C CA . VAL A 1 225 ? 7.438 7.441 2.009 1.00 97.38 225 VAL A CA 1
ATOM 1808 C C . VAL A 1 225 ? 8.657 6.998 2.807 1.00 97.38 225 VAL A C 1
ATOM 1810 O O . VAL A 1 225 ? 8.993 7.673 3.784 1.00 97.38 225 VAL A O 1
ATOM 1813 N N . PRO A 1 226 ? 9.341 5.908 2.430 1.00 96.19 226 PRO A N 1
ATOM 1814 C CA . PRO A 1 226 ? 10.537 5.505 3.149 1.00 96.19 226 PRO A CA 1
ATOM 1815 C C . PRO A 1 226 ? 11.672 6.510 2.914 1.00 96.19 226 PRO A C 1
ATOM 1817 O O . PRO A 1 226 ? 11.703 7.220 1.907 1.00 96.19 226 PRO A O 1
ATOM 1820 N N . THR A 1 227 ? 12.622 6.594 3.839 1.00 93.12 227 THR A N 1
ATOM 1821 C CA . THR A 1 227 ? 13.849 7.388 3.665 1.00 93.12 227 THR A CA 1
ATOM 1822 C C . THR A 1 227 ? 14.855 6.662 2.780 1.00 93.12 227 THR A C 1
ATOM 1824 O O . THR A 1 227 ? 15.590 7.298 2.026 1.00 93.12 227 THR A O 1
ATOM 1827 N N . ILE A 1 228 ? 14.843 5.329 2.829 1.00 92.19 228 ILE A N 1
ATOM 1828 C CA . ILE A 1 228 ? 15.651 4.445 1.994 1.00 92.19 228 ILE A CA 1
ATOM 1829 C C . ILE A 1 228 ? 14.725 3.717 1.029 1.00 92.19 228 ILE A C 1
ATOM 1831 O O . ILE A 1 228 ? 13.675 3.204 1.394 1.00 92.19 228 ILE A O 1
ATOM 1835 N N . LYS A 1 229 ? 15.120 3.677 -0.236 1.00 94.12 229 LYS A N 1
ATOM 1836 C CA . LYS A 1 229 ? 14.368 2.991 -1.278 1.00 94.12 229 LYS A CA 1
ATOM 1837 C C . LYS A 1 229 ? 14.217 1.501 -0.956 1.00 94.12 229 LYS A C 1
ATOM 1839 O O . LYS A 1 229 ? 15.211 0.846 -0.670 1.00 94.12 229 LYS A O 1
ATOM 1844 N N . TYR A 1 230 ? 13.001 0.973 -1.082 1.00 94.44 230 TYR A N 1
ATOM 1845 C CA . TYR A 1 230 ? 12.784 -0.468 -0.987 1.00 94.44 230 TYR A CA 1
ATOM 1846 C C . TYR A 1 230 ? 13.394 -1.199 -2.182 1.00 94.44 230 TYR A C 1
ATOM 1848 O O . TYR A 1 230 ? 13.203 -0.802 -3.340 1.00 94.44 230 TYR A O 1
ATOM 1856 N N . ASP A 1 231 ? 14.074 -2.297 -1.881 1.00 91.25 231 ASP A N 1
ATOM 1857 C CA . ASP A 1 231 ? 14.519 -3.265 -2.868 1.00 91.25 231 ASP A CA 1
ATOM 1858 C C . ASP A 1 231 ? 13.538 -4.429 -2.962 1.00 91.25 231 ASP A C 1
ATOM 1860 O O . ASP A 1 231 ? 12.713 -4.659 -2.079 1.00 91.25 231 ASP A O 1
ATOM 1864 N N . TYR A 1 232 ? 13.610 -5.149 -4.075 1.00 89.88 232 TYR A N 1
ATOM 1865 C CA . TYR A 1 232 ? 12.743 -6.284 -4.336 1.00 89.88 232 TYR A CA 1
ATOM 1866 C C . TYR A 1 232 ? 13.582 -7.464 -4.772 1.00 89.88 232 TYR A C 1
ATOM 1868 O O . TYR A 1 232 ? 14.483 -7.323 -5.601 1.00 89.88 232 TYR A O 1
ATOM 1876 N N . VAL A 1 233 ? 13.246 -8.632 -4.243 1.00 87.88 233 VAL A N 1
ATOM 1877 C CA . VAL A 1 233 ? 13.940 -9.873 -4.564 1.00 87.88 233 VAL A CA 1
ATOM 1878 C C . VAL A 1 233 ? 13.046 -10.692 -5.478 1.00 87.88 233 VAL A C 1
ATOM 1880 O O . VAL A 1 233 ? 11.872 -10.912 -5.182 1.00 87.88 233 VAL A O 1
ATOM 1883 N N . HIS A 1 234 ? 13.590 -11.132 -6.609 1.00 88.31 234 HIS A N 1
ATOM 1884 C CA . HIS A 1 234 ? 12.917 -12.147 -7.405 1.00 88.31 234 HIS A CA 1
ATOM 1885 C C . HIS A 1 234 ? 13.151 -13.516 -6.747 1.00 88.31 234 HIS A C 1
ATOM 1887 O O . HIS A 1 234 ? 14.301 -13.839 -6.433 1.00 88.31 234 HIS A O 1
ATOM 1893 N N . PRO A 1 235 ? 12.124 -14.364 -6.598 1.00 85.06 235 PRO A N 1
ATOM 1894 C CA . PRO A 1 235 ? 12.231 -15.695 -5.994 1.00 85.06 235 PRO A CA 1
ATOM 1895 C C . PRO A 1 235 ? 13.310 -16.615 -6.556 1.00 85.06 235 PRO A C 1
ATOM 1897 O O . PRO A 1 235 ? 13.823 -17.491 -5.867 1.00 85.06 235 PRO A O 1
ATOM 1900 N N . GLU A 1 236 ? 13.640 -16.440 -7.831 1.00 85.44 236 GLU A N 1
ATOM 1901 C CA . GLU A 1 236 ? 14.651 -17.246 -8.520 1.00 85.44 236 GLU A CA 1
ATOM 1902 C C . GLU A 1 236 ? 16.078 -16.692 -8.349 1.00 85.44 236 GLU A C 1
ATOM 1904 O O . GLU A 1 236 ? 17.007 -17.185 -8.985 1.00 85.44 236 GLU A O 1
ATOM 1909 N N . GLY A 1 237 ? 16.268 -15.656 -7.522 1.00 83.56 237 GLY A N 1
ATOM 1910 C CA . GLY A 1 237 ? 17.559 -14.980 -7.342 1.00 83.56 237 GLY A CA 1
ATOM 1911 C C . GLY A 1 237 ? 18.003 -14.179 -8.569 1.00 83.56 237 GLY A C 1
ATOM 1912 O O . GLY A 1 237 ? 19.176 -13.852 -8.727 1.00 83.56 237 GLY A O 1
ATOM 1913 N N . THR A 1 238 ? 17.068 -13.893 -9.468 1.00 80.50 238 THR A N 1
ATOM 1914 C CA . THR A 1 238 ? 17.281 -13.175 -10.721 1.00 80.50 238 THR A CA 1
ATOM 1915 C C . THR A 1 238 ? 16.791 -11.724 -10.614 1.00 80.50 238 THR A C 1
ATOM 1917 O O . THR A 1 238 ? 16.170 -11.323 -9.638 1.00 80.50 238 THR A O 1
ATOM 1920 N N . GLY A 1 239 ? 17.080 -10.886 -11.611 1.00 76.69 239 GLY A N 1
ATOM 1921 C CA . GLY A 1 239 ? 16.622 -9.491 -11.631 1.00 76.69 239 GLY A CA 1
ATOM 1922 C C . GLY A 1 239 ? 17.728 -8.472 -11.362 1.00 76.69 239 GLY A C 1
ATOM 1923 O O . GLY A 1 239 ? 18.917 -8.769 -11.465 1.00 76.69 239 GLY A O 1
ATOM 1924 N N . HIS A 1 240 ? 17.327 -7.226 -11.120 1.00 75.75 240 HIS A N 1
ATOM 1925 C CA . HIS A 1 240 ? 18.258 -6.123 -10.892 1.00 75.75 240 HIS A CA 1
ATOM 1926 C C . HIS A 1 240 ? 18.618 -6.006 -9.411 1.00 75.75 240 HIS A C 1
ATOM 1928 O O . HIS A 1 240 ? 17.778 -6.245 -8.553 1.00 75.75 240 HIS A O 1
ATOM 1934 N N . SER A 1 241 ? 19.844 -5.560 -9.121 1.00 73.12 241 SER A N 1
ATOM 1935 C CA . SER A 1 241 ? 20.316 -5.321 -7.749 1.00 73.12 241 SER A CA 1
ATOM 1936 C C . SER A 1 241 ? 19.590 -4.183 -7.029 1.00 73.12 241 SER A C 1
ATOM 1938 O O . SER A 1 241 ? 19.710 -4.064 -5.820 1.00 73.12 241 SER A O 1
ATOM 1940 N N . SER A 1 242 ? 18.872 -3.332 -7.767 1.00 81.12 242 SER A N 1
ATOM 1941 C CA . SER A 1 242 ? 18.030 -2.279 -7.205 1.00 81.12 242 SER A CA 1
ATOM 1942 C C . SER A 1 242 ? 16.798 -2.054 -8.071 1.00 81.12 242 SER A C 1
ATOM 1944 O O . SER A 1 242 ? 16.829 -2.234 -9.296 1.00 81.12 242 SER A O 1
ATOM 1946 N N . SER A 1 243 ? 15.705 -1.620 -7.443 1.00 83.38 243 SER A N 1
ATOM 1947 C CA . SER A 1 243 ? 14.470 -1.302 -8.164 1.00 83.38 243 SER A CA 1
ATOM 1948 C C . SER A 1 243 ? 14.686 -0.183 -9.201 1.00 83.38 243 SER A C 1
ATOM 1950 O O . SER A 1 243 ? 15.403 0.779 -8.933 1.00 83.38 243 SER A O 1
ATOM 1952 N N . PRO A 1 244 ? 14.059 -0.198 -10.388 1.00 84.56 244 PRO A N 1
ATOM 1953 C CA . PRO A 1 244 ? 14.176 0.905 -11.344 1.00 84.56 244 PRO A CA 1
ATOM 1954 C C . PRO A 1 244 ? 13.321 2.137 -10.981 1.00 84.56 244 PRO A C 1
ATOM 1956 O O . PRO A 1 244 ? 13.394 3.155 -11.675 1.00 84.56 244 PRO A O 1
ATOM 1959 N N . PHE A 1 245 ? 12.514 2.069 -9.921 1.00 87.62 245 PHE A N 1
ATOM 1960 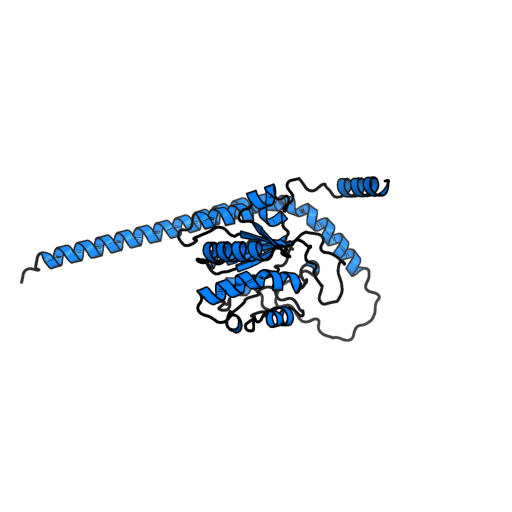C CA . PHE A 1 245 ? 11.620 3.136 -9.458 1.00 87.62 245 PHE A CA 1
ATOM 1961 C C . PHE A 1 245 ? 11.650 3.249 -7.932 1.00 87.62 245 PHE A C 1
ATOM 1963 O O . PHE A 1 245 ? 12.067 2.329 -7.238 1.00 87.62 245 PHE A O 1
ATOM 1970 N N . PHE A 1 246 ? 11.224 4.396 -7.411 1.00 93.62 246 PHE A N 1
ATOM 1971 C CA . PHE A 1 246 ? 11.045 4.603 -5.978 1.00 93.62 246 PHE A CA 1
ATOM 1972 C C . PHE A 1 246 ? 9.599 4.267 -5.613 1.00 93.62 246 PHE A C 1
ATOM 1974 O O . PHE A 1 246 ? 8.685 4.819 -6.228 1.00 93.62 246 PHE A O 1
ATOM 1981 N N . SER A 1 247 ? 9.390 3.363 -4.662 1.00 96.31 247 SER A N 1
ATOM 1982 C CA . SER A 1 247 ? 8.053 2.928 -4.251 1.00 96.31 247 SER A CA 1
ATOM 1983 C C . SER A 1 247 ? 7.674 3.502 -2.898 1.00 96.31 247 SER A C 1
ATOM 1985 O O . SER A 1 247 ? 8.532 3.728 -2.048 1.00 96.31 247 SER A O 1
ATOM 1987 N N . ILE A 1 248 ? 6.380 3.737 -2.720 1.00 98.06 248 ILE A N 1
ATOM 1988 C CA . ILE A 1 248 ? 5.777 4.263 -1.496 1.00 98.06 248 ILE A CA 1
ATOM 1989 C C . ILE A 1 248 ? 4.502 3.475 -1.207 1.00 98.06 248 ILE A C 1
ATOM 1991 O O . ILE A 1 248 ? 3.890 2.919 -2.128 1.00 98.06 248 ILE A O 1
ATOM 1995 N N . TRP A 1 249 ? 4.082 3.440 0.053 1.00 98.44 249 TRP A N 1
ATOM 1996 C CA . TRP A 1 249 ? 2.776 2.884 0.383 1.00 98.44 249 TRP A CA 1
ATOM 1997 C C . TRP A 1 249 ? 1.688 3.925 0.174 1.00 98.44 249 TRP A C 1
ATOM 1999 O O . TRP A 1 249 ? 1.804 5.058 0.635 1.00 98.44 249 TRP A O 1
ATOM 2009 N N . TYR A 1 250 ? 0.614 3.502 -0.476 1.00 98.06 250 TYR A N 1
ATOM 2010 C CA . TYR A 1 250 ? -0.659 4.202 -0.571 1.00 98.06 250 TYR A CA 1
ATOM 2011 C C . TYR 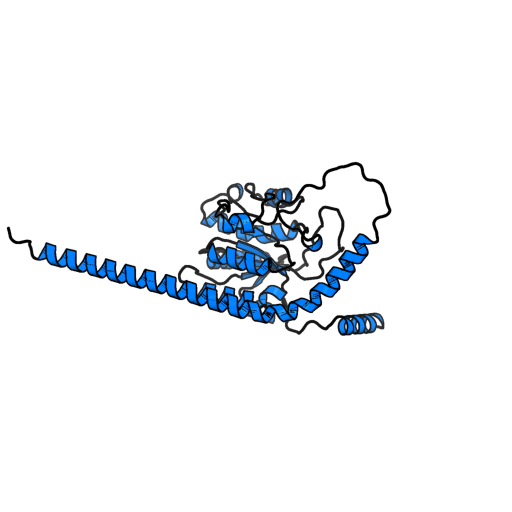A 1 250 ? -1.586 3.529 0.433 1.00 98.06 250 TYR A C 1
ATOM 2013 O O . TYR A 1 250 ? -1.783 2.317 0.339 1.00 98.06 250 TYR A O 1
ATOM 2021 N N . ILE A 1 251 ? -2.107 4.268 1.407 1.00 97.81 251 ILE A N 1
ATOM 2022 C CA . ILE A 1 251 ? -2.750 3.685 2.586 1.00 97.81 251 ILE A CA 1
ATOM 2023 C C . ILE A 1 251 ? -4.110 4.324 2.821 1.00 97.81 251 ILE A C 1
ATOM 2025 O O . ILE A 1 251 ? -4.240 5.545 2.873 1.00 97.81 251 ILE A O 1
ATOM 2029 N N . HIS A 1 252 ? -5.116 3.490 3.055 1.00 95.62 252 HIS A N 1
ATOM 2030 C CA . HIS A 1 252 ? -6.440 3.917 3.475 1.00 95.62 252 HIS A CA 1
ATOM 2031 C C . HIS A 1 252 ? -6.996 2.923 4.498 1.00 95.62 252 HIS A C 1
ATOM 2033 O O . HIS A 1 252 ? -7.082 1.730 4.236 1.00 95.62 252 HIS A O 1
ATOM 2039 N N . MET A 1 253 ? -7.413 3.397 5.669 1.00 95.81 253 MET A N 1
ATOM 2040 C CA . MET A 1 253 ? -7.884 2.559 6.782 1.00 95.81 253 MET A CA 1
ATOM 2041 C C . MET A 1 253 ? -9.399 2.642 6.971 1.00 95.81 253 MET A C 1
ATOM 2043 O O . MET A 1 253 ? -9.883 2.716 8.098 1.00 95.81 253 MET A O 1
ATOM 2047 N N . ALA A 1 254 ? -10.153 2.658 5.869 1.00 92.88 254 ALA A N 1
ATOM 2048 C CA . ALA A 1 254 ? -11.612 2.773 5.884 1.00 92.88 254 ALA A CA 1
ATOM 2049 C C . ALA A 1 254 ? -12.076 3.977 6.738 1.00 92.88 254 ALA A C 1
ATOM 2051 O O . ALA A 1 254 ? -11.566 5.090 6.598 1.00 92.88 254 ALA A O 1
ATOM 2052 N N . ASN A 1 255 ? -13.006 3.752 7.666 1.00 91.56 255 ASN A N 1
ATOM 2053 C CA . ASN A 1 255 ? -13.512 4.781 8.576 1.00 91.56 255 ASN A CA 1
ATOM 2054 C C . ASN A 1 255 ? -12.470 5.279 9.593 1.00 91.56 255 ASN A C 1
ATOM 2056 O O . ASN A 1 255 ? -12.666 6.330 10.209 1.00 91.56 255 ASN A O 1
ATOM 2060 N N . ASP A 1 256 ? -11.364 4.555 9.766 1.00 93.94 256 ASP A N 1
ATOM 2061 C CA . ASP A 1 256 ? -10.318 4.836 10.745 1.00 93.94 256 ASP A CA 1
ATOM 2062 C C . ASP A 1 256 ? -9.125 5.607 10.179 1.00 93.94 256 ASP A C 1
ATOM 2064 O O . ASP A 1 256 ? -8.238 5.979 10.949 1.00 93.94 256 ASP A O 1
ATOM 2068 N N . THR A 1 257 ? -9.102 5.916 8.878 1.00 94.19 257 THR A N 1
ATOM 2069 C CA . THR A 1 257 ? -7.979 6.587 8.193 1.00 94.19 257 THR A CA 1
ATOM 2070 C C . THR A 1 257 ? -7.469 7.815 8.945 1.00 94.19 257 THR A C 1
ATOM 2072 O O . THR A 1 257 ? -6.294 7.870 9.305 1.00 94.19 257 THR A O 1
ATOM 2075 N N . LYS A 1 258 ? -8.353 8.764 9.286 1.00 93.56 258 LYS A N 1
ATOM 2076 C CA . LYS A 1 258 ? -7.991 9.976 10.049 1.00 93.56 258 LYS A CA 1
ATOM 2077 C C . LYS A 1 258 ? -7.391 9.656 11.420 1.00 93.56 258 LYS A C 1
ATOM 2079 O O . LYS A 1 258 ? -6.405 10.275 11.819 1.00 93.56 258 LYS A O 1
ATOM 2084 N N . ARG A 1 259 ? -7.974 8.692 12.143 1.00 93.88 259 ARG A N 1
ATOM 2085 C CA . ARG A 1 259 ? -7.525 8.299 13.489 1.00 93.88 259 ARG A CA 1
ATOM 2086 C C . ARG A 1 259 ? -6.168 7.604 13.445 1.00 93.88 259 ARG A C 1
ATOM 2088 O O . ARG A 1 259 ? -5.305 7.923 14.260 1.00 93.88 259 ARG A O 1
ATOM 2095 N N . VAL A 1 260 ? -5.980 6.678 12.503 1.00 95.81 260 VAL A N 1
ATOM 2096 C CA . VAL A 1 260 ? -4.717 5.951 12.313 1.00 95.81 260 VAL A CA 1
ATOM 2097 C C . VAL A 1 260 ? -3.609 6.918 11.917 1.00 95.81 260 VAL A C 1
ATOM 2099 O O . VAL A 1 260 ? -2.576 6.940 12.582 1.00 95.81 260 VAL A O 1
ATOM 2102 N N . LEU A 1 261 ? -3.848 7.772 10.919 1.00 95.69 261 LEU A N 1
ATOM 2103 C CA . LEU A 1 261 ? -2.883 8.770 10.461 1.00 95.69 261 LEU A CA 1
ATOM 2104 C C . LEU A 1 261 ? -2.468 9.723 11.588 1.00 95.69 261 LEU A C 1
ATOM 2106 O O . LEU A 1 261 ? -1.281 9.905 11.830 1.00 95.69 261 LEU A O 1
ATOM 2110 N N . ALA A 1 262 ? -3.426 10.298 12.321 1.00 94.69 262 ALA A N 1
ATOM 2111 C CA . ALA A 1 262 ? -3.122 11.227 13.411 1.00 94.69 262 ALA A CA 1
ATOM 2112 C C . ALA A 1 262 ? -2.350 10.568 14.567 1.00 94.69 262 ALA A C 1
ATOM 2114 O O . ALA A 1 262 ? -1.505 11.209 15.191 1.00 94.69 262 ALA A O 1
ATOM 2115 N N . TRP A 1 263 ? -2.643 9.304 14.881 1.00 96.06 263 TRP A N 1
ATOM 2116 C CA . TRP A 1 263 ? -1.895 8.558 15.893 1.00 96.06 263 TRP A CA 1
ATOM 2117 C C . TRP A 1 263 ? -0.474 8.236 15.421 1.00 96.06 263 TRP A C 1
ATOM 2119 O O . TRP A 1 263 ? 0.476 8.408 16.184 1.00 96.06 263 TRP A O 1
ATOM 2129 N N . TRP A 1 264 ? -0.327 7.805 14.169 1.00 95.75 264 TRP A N 1
ATOM 2130 C CA . TRP A 1 264 ? 0.961 7.404 13.618 1.00 95.75 264 TRP A CA 1
ATOM 2131 C C . TRP A 1 264 ? 1.894 8.606 13.437 1.00 95.75 264 TRP A C 1
ATOM 2133 O O . TRP A 1 264 ? 3.051 8.545 13.838 1.00 95.75 264 TRP A O 1
ATOM 2143 N N . ASP A 1 265 ? 1.376 9.741 12.980 1.00 94.00 265 ASP A N 1
ATOM 2144 C CA . ASP A 1 265 ? 2.127 10.997 12.885 1.00 94.00 265 ASP A CA 1
ATOM 2145 C C . ASP A 1 265 ? 2.717 11.424 14.246 1.00 94.00 265 ASP A C 1
ATOM 2147 O O . ASP A 1 265 ? 3.905 11.724 14.368 1.00 94.00 265 ASP A O 1
ATOM 2151 N N . LYS A 1 266 ? 1.927 11.309 15.326 1.00 93.75 266 LYS A N 1
ATOM 2152 C CA . LYS A 1 266 ? 2.395 11.540 16.708 1.00 93.75 266 LYS A CA 1
ATOM 2153 C C . LYS A 1 266 ? 3.436 10.523 17.178 1.00 93.75 266 LYS A C 1
ATOM 2155 O O . LYS A 1 266 ? 4.251 10.838 18.043 1.00 93.75 266 LYS A O 1
ATOM 2160 N N . LEU A 1 267 ? 3.374 9.286 16.690 1.00 92.69 267 LEU A N 1
ATOM 2161 C CA . LEU A 1 267 ? 4.369 8.265 17.011 1.00 92.69 267 LEU A CA 1
ATOM 2162 C C . LEU A 1 267 ? 5.707 8.586 16.334 1.00 92.69 267 LEU A C 1
ATOM 2164 O O . LEU A 1 267 ? 6.751 8.447 16.971 1.00 92.69 267 LEU A O 1
ATOM 2168 N N . LEU A 1 268 ? 5.673 9.028 15.074 1.00 90.12 268 LEU A N 1
ATOM 2169 C CA . LEU A 1 268 ? 6.873 9.382 14.317 1.00 90.12 268 LEU A CA 1
ATOM 2170 C C . LEU A 1 268 ? 7.558 10.628 14.884 1.00 90.12 268 LEU A C 1
ATOM 2172 O O . LEU A 1 268 ? 8.774 10.609 15.066 1.00 90.12 268 LEU A O 1
ATOM 2176 N N . SER A 1 269 ? 6.798 11.661 15.259 1.00 88.12 269 SER A N 1
ATOM 2177 C CA . SER A 1 269 ? 7.368 12.890 15.830 1.00 88.12 269 SER A CA 1
ATOM 2178 C C . SER A 1 269 ? 8.092 12.671 17.163 1.00 88.12 269 SER A C 1
ATOM 2180 O O . SER A 1 269 ? 9.056 13.370 17.463 1.00 88.12 269 SER A O 1
ATOM 2182 N N . LYS A 1 270 ? 7.689 11.663 17.948 1.00 87.88 270 LYS A N 1
ATOM 2183 C CA . LYS A 1 270 ? 8.355 11.302 19.211 1.00 87.88 270 LYS A CA 1
ATOM 2184 C C . LYS A 1 270 ? 9.660 10.533 19.030 1.00 87.88 270 LYS A C 1
ATOM 2186 O O . LYS A 1 270 ? 10.511 10.593 19.910 1.00 87.88 270 LYS A O 1
ATOM 2191 N N . LYS A 1 271 ? 9.809 9.773 17.940 1.00 77.94 271 LYS A N 1
ATOM 2192 C CA . LYS A 1 271 ? 10.974 8.898 17.729 1.00 77.94 271 LYS A CA 1
ATOM 2193 C C . LYS A 1 271 ? 12.202 9.629 17.169 1.00 77.94 271 LYS A C 1
ATOM 2195 O O . LYS A 1 271 ? 13.267 9.027 17.116 1.00 77.94 271 LYS A O 1
ATOM 2200 N N . GLY A 1 272 ? 12.086 10.913 16.810 1.00 69.38 272 GLY A N 1
ATOM 2201 C CA . GLY A 1 272 ? 13.190 11.751 16.324 1.00 69.38 272 GLY A CA 1
ATOM 2202 C C . GLY A 1 272 ? 13.634 11.385 14.905 1.00 69.38 272 GLY A C 1
ATOM 2203 O O . GLY A 1 272 ? 13.423 12.159 13.976 1.00 69.38 272 GLY A O 1
ATOM 2204 N N . THR A 1 273 ? 14.193 10.188 14.721 1.00 66.44 273 THR A N 1
ATOM 2205 C CA . THR A 1 273 ? 14.567 9.619 13.420 1.00 66.44 273 THR A CA 1
ATOM 2206 C C . THR A 1 273 ? 13.650 8.446 13.073 1.00 66.44 273 THR A C 1
ATOM 2208 O O . THR A 1 273 ? 13.593 7.436 13.773 1.00 66.44 273 THR A O 1
ATOM 2211 N N . SER A 1 274 ? 12.901 8.578 11.977 1.00 75.62 274 SER A N 1
ATOM 2212 C CA . SER A 1 274 ? 12.092 7.490 11.419 1.00 75.62 274 SER A CA 1
ATOM 2213 C C . SER A 1 274 ? 12.669 7.014 10.087 1.00 75.62 274 SER A C 1
ATOM 2215 O O . SER A 1 274 ? 13.189 7.813 9.307 1.00 75.62 274 SER A O 1
ATOM 2217 N N . SER A 1 275 ? 12.539 5.713 9.815 1.00 86.81 275 SER A N 1
ATOM 2218 C CA . SER A 1 275 ? 12.788 5.102 8.504 1.00 86.81 275 SER A CA 1
ATOM 2219 C C . SER A 1 275 ? 11.812 5.576 7.426 1.00 86.81 275 SER A C 1
ATOM 2221 O O . SER A 1 275 ? 12.044 5.313 6.250 1.00 86.81 275 SER A O 1
ATOM 2223 N N . ALA A 1 276 ? 10.738 6.284 7.790 1.00 92.94 276 ALA A N 1
ATOM 2224 C CA . ALA A 1 276 ? 9.718 6.731 6.857 1.00 92.94 276 ALA A CA 1
ATOM 2225 C C . ALA A 1 276 ? 9.062 8.057 7.272 1.00 92.94 276 ALA A C 1
ATOM 2227 O O . ALA A 1 276 ? 9.129 8.497 8.419 1.00 92.94 276 ALA A O 1
ATOM 2228 N N . ARG A 1 277 ? 8.401 8.702 6.312 1.00 94.56 277 ARG A N 1
ATOM 2229 C CA . ARG A 1 277 ? 7.605 9.920 6.493 1.00 94.56 277 ARG A CA 1
ATOM 2230 C C . ARG A 1 277 ? 6.168 9.671 6.064 1.00 94.56 277 ARG A C 1
ATOM 2232 O O . ARG A 1 277 ? 5.932 8.993 5.066 1.00 94.56 277 ARG A O 1
ATOM 2239 N N . LEU A 1 278 ? 5.226 10.250 6.798 1.00 96.31 278 LEU A N 1
ATOM 2240 C CA . LEU A 1 278 ? 3.816 10.253 6.428 1.00 96.31 278 LEU A CA 1
ATOM 2241 C C . LEU A 1 278 ? 3.496 11.542 5.690 1.00 96.31 278 LEU A C 1
ATOM 2243 O O . LEU A 1 278 ? 3.814 12.613 6.193 1.00 96.31 278 LEU A O 1
ATOM 2247 N N . LEU A 1 279 ? 2.850 11.425 4.535 1.00 96.12 279 LEU A N 1
ATOM 2248 C CA . LEU A 1 279 ? 2.337 12.558 3.768 1.00 96.12 279 LEU A CA 1
ATOM 2249 C C . LEU A 1 279 ? 0.841 12.354 3.541 1.00 96.12 279 LEU A C 1
ATOM 2251 O O . LEU A 1 279 ? 0.374 11.234 3.342 1.00 96.12 279 LEU A O 1
ATOM 2255 N N . ARG A 1 280 ? 0.073 13.430 3.608 1.00 94.25 280 ARG A N 1
ATOM 2256 C CA . ARG A 1 280 ? -1.388 13.422 3.721 1.00 94.25 280 ARG A CA 1
ATOM 2257 C C . ARG A 1 280 ? -2.086 13.614 2.385 1.00 94.25 280 ARG A C 1
ATOM 2259 O O . ARG A 1 280 ? -3.268 13.317 2.294 1.00 94.25 280 ARG A O 1
ATOM 2266 N N . SER A 1 281 ? -1.381 14.129 1.381 1.00 92.38 281 SER A N 1
ATOM 2267 C CA . SER A 1 281 ? -1.957 14.453 0.078 1.00 92.38 281 SER A CA 1
ATOM 2268 C C . SER A 1 281 ? -0.942 14.320 -1.057 1.00 92.38 281 SER A C 1
ATOM 2270 O O . SER A 1 281 ? 0.274 14.264 -0.850 1.00 92.38 281 SER A O 1
ATOM 2272 N N . VAL A 1 282 ? -1.455 14.293 -2.289 1.00 91.94 282 VAL A N 1
ATOM 2273 C CA . VAL A 1 282 ? -0.622 14.343 -3.500 1.00 91.94 282 VAL A CA 1
ATOM 2274 C C . VAL A 1 282 ? 0.142 15.668 -3.592 1.00 91.94 282 VAL A C 1
ATOM 2276 O O . VAL A 1 282 ? 1.286 15.671 -4.042 1.00 91.94 282 VAL A O 1
ATOM 2279 N N . SER A 1 283 ? -0.443 16.776 -3.130 1.00 92.12 283 SER A N 1
ATOM 2280 C CA . SER A 1 283 ? 0.244 18.071 -3.081 1.00 92.12 283 SER A CA 1
ATOM 2281 C C . SER A 1 283 ? 1.462 18.020 -2.161 1.00 92.12 283 SER A C 1
ATOM 2283 O O . SER A 1 283 ? 2.550 18.416 -2.562 1.00 92.12 283 SER A O 1
ATOM 2285 N N . GLU A 1 284 ? 1.332 17.414 -0.979 1.00 94.69 284 GLU A N 1
ATOM 2286 C CA . GLU A 1 284 ? 2.449 17.280 -0.037 1.00 94.69 284 GLU A CA 1
ATOM 2287 C C . GLU A 1 284 ? 3.563 16.367 -0.588 1.00 94.69 284 GLU A C 1
ATOM 2289 O O . GLU A 1 284 ? 4.753 16.632 -0.400 1.00 94.69 284 GLU A O 1
ATOM 2294 N N . LEU A 1 285 ? 3.194 15.318 -1.337 1.00 94.44 285 LEU A N 1
ATOM 2295 C CA . LEU A 1 285 ? 4.139 14.494 -2.100 1.00 94.44 285 LEU A CA 1
ATOM 2296 C C . LEU A 1 285 ? 4.931 15.318 -3.129 1.00 94.44 285 LEU A C 1
ATOM 2298 O O . LEU A 1 285 ? 6.131 15.086 -3.298 1.00 94.44 285 LEU A O 1
ATOM 2302 N N . GLN A 1 286 ? 4.273 16.246 -3.829 1.00 93.06 286 GLN A N 1
ATOM 2303 C CA . GLN A 1 286 ? 4.897 17.119 -4.829 1.00 93.06 286 GLN A CA 1
ATOM 2304 C C . GLN A 1 286 ? 5.814 18.158 -4.178 1.00 93.06 286 GLN A C 1
ATOM 2306 O O . GLN A 1 286 ? 6.961 18.301 -4.601 1.00 93.06 286 GLN A O 1
ATOM 2311 N N . GLU A 1 287 ? 5.338 18.830 -3.129 1.00 93.75 287 GLU A N 1
ATOM 2312 C CA . GLU A 1 287 ? 6.090 19.822 -2.349 1.00 93.75 287 GLU A CA 1
ATOM 2313 C C . GLU A 1 287 ? 7.339 19.206 -1.709 1.00 93.75 287 GLU A C 1
ATOM 2315 O O . GLU A 1 287 ? 8.421 19.788 -1.753 1.00 93.75 287 GLU A O 1
ATOM 2320 N N . SER A 1 288 ? 7.220 17.975 -1.206 1.00 92.38 288 SER A N 1
ATOM 2321 C CA . SER A 1 288 ? 8.331 17.210 -0.628 1.00 92.38 288 SER A CA 1
ATOM 2322 C C . SER A 1 288 ? 9.267 16.577 -1.664 1.00 92.38 288 SER A C 1
ATOM 2324 O O . SER A 1 288 ? 10.162 15.823 -1.280 1.00 92.38 288 SER A O 1
ATOM 2326 N N . GLN A 1 289 ? 9.047 16.814 -2.965 1.00 92.06 289 GLN A N 1
ATOM 2327 C CA . GLN A 1 289 ? 9.802 16.219 -4.078 1.00 92.06 289 GLN A CA 1
ATOM 2328 C C . GLN A 1 289 ? 9.853 14.678 -4.047 1.00 92.06 289 GLN A C 1
ATOM 2330 O O . GLN A 1 289 ? 10.755 14.046 -4.598 1.00 92.06 289 GLN A O 1
ATOM 2335 N N . CYS A 1 290 ? 8.851 14.051 -3.428 1.00 91.44 290 CYS A N 1
ATOM 2336 C CA . CYS A 1 290 ? 8.736 12.600 -3.301 1.00 91.44 290 CYS A CA 1
ATOM 2337 C C . CYS A 1 290 ? 8.142 11.944 -4.548 1.00 91.44 290 CYS A C 1
ATOM 2339 O O . CYS A 1 290 ? 8.145 10.717 -4.654 1.00 91.44 290 CYS A O 1
ATOM 2341 N N . VAL A 1 291 ? 7.627 12.735 -5.490 1.00 90.19 291 VAL A N 1
ATOM 2342 C CA . VAL A 1 291 ? 7.098 12.275 -6.778 1.00 90.19 291 VAL A CA 1
ATOM 2343 C C . VAL A 1 291 ? 7.761 13.032 -7.926 1.00 90.19 291 VAL A C 1
ATOM 2345 O O . VAL A 1 291 ? 8.123 14.199 -7.770 1.00 90.19 291 VAL A O 1
ATOM 2348 N N . PRO A 1 292 ? 7.912 12.412 -9.109 1.00 82.25 292 PRO A N 1
ATOM 2349 C CA . PRO A 1 292 ? 8.424 13.121 -10.272 1.00 82.25 292 PRO A CA 1
ATOM 2350 C C . PRO A 1 292 ? 7.448 14.227 -10.695 1.00 82.25 292 PRO A C 1
ATOM 2352 O O . PRO A 1 292 ? 6.313 13.940 -11.072 1.00 82.25 292 PRO A O 1
ATOM 2355 N N . THR A 1 293 ? 7.899 15.480 -10.671 1.00 77.31 293 THR A N 1
ATOM 2356 C CA . THR A 1 293 ? 7.128 16.650 -11.136 1.00 77.31 293 THR A CA 1
ATOM 2357 C C . THR A 1 293 ? 7.353 16.949 -12.623 1.00 77.31 293 THR A C 1
ATOM 2359 O O . THR A 1 293 ? 6.534 17.601 -13.265 1.00 77.31 293 THR A O 1
ATOM 2362 N N . GLY A 1 294 ? 8.446 16.441 -13.201 1.00 74.81 294 GLY A N 1
ATOM 2363 C CA . GLY A 1 294 ? 8.817 16.651 -14.601 1.00 74.81 294 GLY A CA 1
ATOM 2364 C C . GLY A 1 294 ? 8.449 15.494 -15.534 1.00 74.81 294 GLY A C 1
ATOM 2365 O O . GLY A 1 294 ? 8.364 14.329 -15.134 1.00 74.81 294 GLY A O 1
ATOM 2366 N N . LYS A 1 295 ? 8.312 15.799 -16.833 1.00 75.00 295 LYS A N 1
ATOM 2367 C CA . LYS A 1 295 ? 8.229 14.767 -17.878 1.00 75.00 295 LYS A CA 1
ATOM 2368 C C . LYS A 1 295 ? 9.513 13.939 -17.870 1.00 75.00 295 LYS A C 1
ATOM 2370 O O . LYS A 1 295 ? 10.610 14.476 -18.011 1.00 75.00 295 LYS A O 1
ATOM 2375 N N . ARG A 1 296 ? 9.380 12.614 -17.760 1.00 75.12 296 ARG A N 1
ATOM 2376 C CA . ARG A 1 296 ? 10.522 11.698 -17.857 1.00 75.12 296 ARG A CA 1
ATOM 2377 C C . ARG A 1 296 ? 11.199 11.880 -19.227 1.00 75.12 296 ARG A C 1
ATOM 2379 O O . ARG A 1 296 ? 10.529 11.670 -20.240 1.00 75.12 296 ARG A O 1
ATOM 2386 N N . PRO A 1 297 ? 12.510 12.180 -19.289 1.00 77.50 297 PRO A N 1
ATOM 2387 C CA . PRO A 1 297 ? 13.212 12.292 -20.561 1.00 77.50 297 PRO A CA 1
ATOM 2388 C C . PRO A 1 297 ? 13.130 10.981 -21.343 1.00 77.50 297 PRO A C 1
ATOM 2390 O O . PRO A 1 297 ? 13.152 9.888 -20.757 1.00 77.50 297 PRO A O 1
ATOM 2393 N N . ASN A 1 298 ? 13.053 11.064 -22.669 1.00 82.06 298 ASN A N 1
ATOM 2394 C CA . ASN A 1 298 ? 12.994 9.885 -23.531 1.00 82.06 298 ASN A CA 1
ATOM 2395 C C . ASN A 1 298 ? 14.316 9.075 -23.467 1.00 82.06 298 ASN A C 1
ATOM 2397 O O . ASN A 1 298 ? 15.334 9.577 -22.982 1.00 82.06 298 ASN A O 1
ATOM 2401 N N . PRO A 1 299 ? 14.352 7.808 -23.930 1.00 81.06 299 PRO A N 1
ATOM 2402 C CA . PRO A 1 299 ? 15.546 6.965 -23.809 1.00 81.06 299 PRO A CA 1
ATOM 2403 C C . PRO A 1 299 ? 16.822 7.574 -24.410 1.00 81.06 299 PRO A C 1
ATOM 2405 O O . PRO A 1 299 ? 17.898 7.407 -23.836 1.00 81.06 299 PRO A O 1
ATOM 2408 N N . LYS A 1 300 ? 16.708 8.313 -25.524 1.00 82.62 300 LYS A N 1
ATOM 2409 C CA . LYS A 1 300 ? 17.848 8.991 -26.161 1.00 82.62 300 LYS A CA 1
ATOM 2410 C C . LYS A 1 300 ? 18.378 10.120 -25.277 1.00 82.62 300 LYS A C 1
ATOM 2412 O O . LYS A 1 300 ? 19.581 10.178 -25.042 1.00 82.62 300 LYS A O 1
ATOM 2417 N N . GLN A 1 301 ? 17.486 10.950 -24.734 1.00 86.94 301 GLN A N 1
ATOM 2418 C CA . GLN A 1 301 ? 17.835 12.023 -23.798 1.00 86.94 301 GLN A CA 1
ATOM 2419 C C . GLN A 1 301 ? 18.518 11.461 -22.550 1.00 86.94 301 GLN A C 1
ATOM 2421 O O . GLN A 1 301 ? 19.594 11.920 -22.192 1.00 86.94 301 GLN A O 1
ATOM 2426 N N . ARG A 1 302 ? 17.983 10.389 -21.950 1.00 84.75 302 ARG A N 1
ATOM 2427 C CA . ARG A 1 302 ? 18.621 9.743 -20.788 1.00 84.75 302 ARG A CA 1
ATOM 2428 C C . ARG A 1 302 ? 19.999 9.171 -21.114 1.00 84.75 302 ARG A C 1
ATOM 2430 O O . ARG A 1 302 ? 20.898 9.257 -20.286 1.00 84.75 302 ARG A O 1
ATOM 2437 N N . LYS A 1 303 ? 20.180 8.584 -22.305 1.00 84.69 303 LYS A N 1
ATOM 2438 C CA . LYS A 1 303 ? 21.491 8.084 -22.750 1.00 84.69 303 LYS A CA 1
ATOM 2439 C C . LYS A 1 303 ? 22.491 9.231 -22.915 1.00 84.69 303 LYS A C 1
ATOM 2441 O O . LYS A 1 303 ? 23.644 9.057 -22.540 1.00 84.69 303 LYS A O 1
ATOM 2446 N N . LYS A 1 304 ? 22.050 10.381 -23.438 1.00 88.56 304 LYS A N 1
ATOM 2447 C CA . LYS A 1 304 ? 22.870 11.596 -23.548 1.00 88.56 304 LYS A CA 1
ATOM 2448 C C . LYS A 1 304 ? 23.271 12.119 -22.164 1.00 88.56 304 LYS A C 1
ATOM 2450 O O . LYS A 1 304 ? 24.458 12.215 -21.898 1.00 88.56 304 LYS A O 1
ATOM 2455 N N . MET A 1 305 ? 22.304 12.289 -21.262 1.00 86.31 305 MET A N 1
ATOM 2456 C CA . MET A 1 305 ? 22.549 12.755 -19.890 1.00 86.31 305 MET A CA 1
ATOM 2457 C C . MET A 1 305 ? 23.503 11.836 -19.115 1.00 86.31 305 MET A C 1
ATOM 2459 O O . MET A 1 305 ? 24.359 12.317 -18.388 1.00 86.31 305 MET A O 1
ATOM 2463 N N . ARG A 1 306 ? 23.405 10.507 -19.287 1.00 84.69 306 ARG A N 1
ATOM 2464 C CA . ARG A 1 306 ? 24.357 9.561 -18.672 1.00 84.69 306 ARG A CA 1
ATOM 2465 C C . ARG A 1 306 ? 25.776 9.722 -19.210 1.00 84.69 306 ARG A C 1
ATOM 2467 O O . ARG A 1 306 ? 26.720 9.599 -18.446 1.00 84.69 306 ARG A O 1
ATOM 2474 N N . LYS A 1 307 ? 25.925 9.969 -20.515 1.00 82.75 307 LYS A N 1
ATOM 2475 C CA . LYS A 1 307 ? 27.240 10.225 -21.115 1.00 82.75 307 LYS A CA 1
ATOM 2476 C C . LYS A 1 307 ? 27.837 11.538 -20.615 1.00 82.75 307 LYS A C 1
ATOM 2478 O O . LYS A 1 307 ? 29.022 11.568 -20.333 1.00 82.75 307 LYS A O 1
ATOM 2483 N N . GLU A 1 308 ? 27.017 12.580 -20.495 1.00 84.31 308 GLU A N 1
ATOM 2484 C CA . GLU A 1 308 ? 27.433 13.888 -19.972 1.00 84.31 308 GLU A CA 1
ATOM 2485 C C . GLU A 1 308 ? 27.829 13.797 -18.487 1.00 84.31 308 GLU A C 1
ATOM 2487 O O . GLU A 1 308 ? 28.856 14.335 -18.104 1.00 84.31 308 GLU A O 1
ATOM 2492 N N . ALA A 1 309 ? 27.083 13.044 -17.670 1.00 76.62 309 ALA A N 1
ATOM 2493 C CA . ALA A 1 309 ? 27.374 12.871 -16.243 1.00 76.62 309 ALA A CA 1
ATOM 2494 C C . ALA A 1 309 ? 28.615 12.008 -15.943 1.00 76.62 309 ALA A C 1
ATOM 2496 O O . ALA A 1 309 ? 29.212 12.174 -14.891 1.00 76.62 309 ALA A O 1
ATOM 2497 N N . CYS A 1 310 ? 28.995 11.084 -16.833 1.00 68.38 310 CYS A N 1
ATOM 2498 C CA . CYS A 1 310 ? 30.232 10.298 -16.701 1.00 68.38 310 CYS A CA 1
ATOM 2499 C C . CYS A 1 310 ? 31.469 10.991 -17.301 1.00 68.38 310 CYS A C 1
ATOM 2501 O O . CYS A 1 310 ? 32.553 10.422 -17.240 1.00 68.38 310 CYS A O 1
ATOM 2503 N N . ALA A 1 311 ? 31.304 12.150 -17.946 1.00 64.31 311 ALA A N 1
ATOM 2504 C CA . ALA A 1 311 ? 32.400 12.922 -18.537 1.00 64.31 311 ALA A CA 1
ATOM 2505 C C . ALA A 1 311 ? 32.970 13.992 -17.584 1.00 64.31 311 ALA A C 1
ATOM 2507 O O . ALA A 1 311 ? 33.852 14.748 -17.988 1.00 64.31 311 ALA A O 1
ATOM 2508 N N . ILE A 1 312 ? 32.444 14.056 -16.358 1.00 50.69 312 ILE A N 1
ATOM 2509 C CA . ILE A 1 312 ? 32.885 14.899 -15.239 1.00 50.69 312 ILE A CA 1
ATOM 2510 C C . ILE A 1 312 ? 33.573 13.984 -14.229 1.00 50.69 312 ILE A C 1
ATOM 2512 O O . ILE A 1 312 ? 34.636 14.386 -13.715 1.00 50.69 312 ILE A O 1
#

Nearest PDB structures (foldseek):
  3h5n-assembly1_C  TM=4.525E-01  e=3.263E-02  Escherichia coli
  3h9j-assembly1_B  TM=4.437E-01  e=3.965E-01  Escherichia coli
  3h9j-assembly2_C  TM=4.368E-01  e=3.965E-01  Escherichia coli
  3h5n-assembly1_B  TM=4.162E-01  e=6.455E-01  Escherichia coli
  3h5a-assembly1_A  TM=4.195E-01  e=6.455E-01  Escherichia coli

Foldseek 3Di:
DDPDPVVVVVVVVVVVVVVVVVVVVVVVVVVVVVLVVVLVVVVVVCVVVCVVVVVVVVVVVVVVVVPDDDDPDDDPDPPDQPDDDDLQQQWDFDLVQLLLCLLLLCVLCVVVVHHSCPAAEEEQDAHPDCNCVSCVVSNHNHYHHDSDDSVVCVVVVVDDDGQEYEYAWGPPDCGVLVVLVVCLVVLHWYKYKDFQQVQVDPSNVSSQVVLVVDPQAPAGWKKKFFPDATAIARPVNDDDPGDPGGIIMTTDHRNCRVVSLVVVQVVCVVVVDDRIDIGRGSVSCVVVVVYDPDDDDDPVVVVVVVVVVVVD

Sequence (312 aa):
AMPSELGRKKRRKEVEESEQSAVRSGAVKQRRKSAHAQAVQLAVVDREQVGSVKRSTDAIRRHHKAQRPGKARSGSEEPCWPYPTDYLDHFETSKEAIADLEPALYRLATHLGKPKSELVVYDPYYCKGTIRQHWEQIGVKRLIHEKRDFYADVKSGSVPEYDILVTNPPYSGDHKERILQFCMESGKAWALLMPNYVATKLYFTSIASTLLQQESFSAEPFFLVPTIKYDYVHPEGTGHSSSPFFSIWYIHMANDTKRVLAWWDKLLSKKGTSSARLLRSVSELQESQCVPTGKRPNPKQRKKMRKEACAI

Radius of gyration: 24.14 Å; Cα contacts (8 Å, |Δi|>4): 345; chains: 1; bounding box: 99×54×47 Å

Secondary structure (DSSP, 8-state):
-PPPHHHHHHHHHHHHHHHHHHHHHHHHHHHHHHHHHHHHHHHHHGGGTTHHHHHHHHHHHHHHHHT--------------SS---GGG--EEPHHHHHHTHHHHHHHHHHTT--GGG-EEE--S--SSSHHHHHHHTT--EEE--S--HHHHHHHT-PPP-SEEEE----STTHHHHHHHHHHHH-SEEEEEEEGGGGGSHHHHHHHHHHHH-TT--S--EEEEESSPPPEE-TTS-S-SS-SS-EEEEEE-GGGHHHHHHHHHHHHHHHSS-SEEEE-SHHHHHHTT-S--SPPPPHHHHHHHHHHHT--

Organism: NCBI:txid1486919

InterPro domains:
  IPR002052 DNA methylase, N-6 adenine-specific, conserved site [PS00092] (165-171)

Solvent-accessible surface area (backbone atoms only — not comparable to full-atom values): 18263 Å² total; per-residue (Å²): 135,82,82,56,70,69,62,56,56,53,54,53,52,56,51,55,55,50,52,55,51,52,53,53,55,51,54,53,55,53,51,52,55,52,53,52,54,53,52,56,60,57,57,62,69,59,58,72,71,54,65,69,58,55,66,58,53,52,55,53,55,50,53,60,69,70,68,64,76,93,67,91,72,76,88,70,76,72,80,81,64,87,52,94,80,60,80,93,43,47,50,38,73,37,58,66,66,56,55,71,44,45,68,58,50,47,47,48,18,55,76,72,75,39,58,45,49,70,39,30,37,31,25,58,67,60,55,80,64,63,55,68,58,48,40,43,75,74,48,35,69,36,72,49,67,51,90,54,49,50,67,59,23,61,75,72,68,62,61,76,93,62,61,30,40,45,41,61,62,43,77,59,91,61,45,61,60,55,52,50,53,49,50,60,74,65,61,48,25,37,36,40,46,38,52,34,62,49,66,78,33,67,71,47,50,54,49,51,55,50,41,69,73,34,89,86,40,77,54,70,54,30,34,43,41,53,76,61,77,64,51,53,50,28,67,85,78,54,85,62,99,56,56,98,58,56,53,26,35,43,34,35,44,35,81,42,27,64,60,45,49,58,52,49,53,58,54,48,69,72,58,76,74,60,72,52,45,80,37,72,44,65,65,52,32,52,77,67,61,64,30,80,88,66,83,78,71,53,74,68,54,48,52,49,51,52,54,59,65,72,73,112

pLDDT: mean 80.35, std 20.05, range [33.72, 98.75]